Protein AF-A0A5J4P8Y3-F1 (afdb_monomer_lite)

InterPro domains:
  IPR015590 Aldehyde dehydrogenase domain [PF00171] (2-51)
  IPR016161 Aldehyde/histidinol dehydrogenase [SSF53720] (3-51)
  IPR016162 Aldehyde dehydrogenase, N-terminal [G3DSA:3.40.605.10] (21-51)
  IPR016163 Aldehyde dehydrogenase, C-terminal [G3DSA:3.40.309.10] (3-20)
  IPR050485 Proline metabolism enzyme [PTHR42862] (1-54)

Secondary structure (DSSP, 8-state):
-TTT---SS--SSS-S--PPTTTS-B--SGGG--TT-PPBTSTTGGGGGS-----PPPPPSS----TTTTT--SHHHHHHHHHHHHHHHHHIIIIITS-EESS-BTTB--EE-----SEEEEEPPTTS-HHHHHHHHHHHHTS-SEEEEEE-TT-TTHHHHHHHHHTSTTEEEEE--HHHHHT-

Foldseek 3Di:
DVVVDQWQWDDDPDDPDDDDQQLTQDFTDDPRDDPPGGGHSHPCPCVVVDDDDDDDQDDDPDQDDFPPCVVDDDPSLNSVRRSLRVVLVCCCVVAAVDWDQRPPDPVDRRIDYHDEDQADEAEDELPDDPSVLLSVLSSCLSHLHQYEYEYAPPRPCVVVSCVSNVVGPRYDYDHDDPVRVVVD

Radius of gyration: 19.4 Å; chains: 1; bounding box: 50×30×54 Å

Structure (mmCIF, N/CA/C/O backbone):
data_AF-A0A5J4P8Y3-F1
#
_entry.id   AF-A0A5J4P8Y3-F1
#
loop_
_atom_site.group_PDB
_atom_site.id
_atom_site.type_symbol
_atom_site.label_atom_id
_atom_site.label_alt_id
_atom_site.label_comp_id
_atom_site.label_asym_id
_atom_site.label_entity_id
_atom_site.label_seq_id
_atom_site.pdbx_PDB_ins_code
_atom_site.Cartn_x
_atom_site.Cartn_y
_atom_site.Cartn_z
_atom_site.occupancy
_atom_site.B_iso_or_equiv
_atom_site.auth_seq_id
_atom_site.auth_comp_id
_atom_site.auth_asym_id
_atom_site.auth_atom_id
_atom_site.pdbx_PDB_model_num
ATOM 1 N N . TRP A 1 1 ? 6.300 10.974 -20.773 1.00 92.81 1 TRP A N 1
ATOM 2 C CA . TRP A 1 1 ? 6.090 9.588 -21.252 1.00 92.81 1 TRP A CA 1
ATOM 3 C C . TRP A 1 1 ? 6.020 8.615 -20.083 1.00 92.81 1 TRP A C 1
ATOM 5 O O . TRP A 1 1 ? 4.947 8.078 -19.848 1.00 92.81 1 TRP A O 1
ATOM 15 N N . LYS A 1 2 ? 7.102 8.469 -19.303 1.00 93.50 2 LYS A N 1
ATOM 16 C CA . LYS A 1 2 ? 7.208 7.542 -18.161 1.00 93.50 2 LYS A CA 1
ATOM 17 C C . LYS A 1 2 ? 6.034 7.615 -17.167 1.00 93.50 2 LYS A C 1
ATOM 19 O O . LYS A 1 2 ? 5.561 6.579 -16.724 1.00 93.50 2 LYS A O 1
ATOM 24 N N . ASP A 1 3 ? 5.514 8.809 -16.878 1.00 92.31 3 ASP A N 1
ATOM 25 C CA . ASP A 1 3 ? 4.424 9.003 -15.895 1.00 92.31 3 ASP A CA 1
ATOM 26 C C . ASP A 1 3 ? 3.011 8.771 -16.444 1.00 92.31 3 ASP A C 1
ATOM 28 O O . ASP A 1 3 ? 2.042 8.827 -15.699 1.00 92.31 3 ASP A O 1
ATOM 32 N N . ARG A 1 4 ? 2.878 8.514 -17.749 1.00 93.25 4 ARG A N 1
ATOM 33 C CA . ARG A 1 4 ? 1.592 8.192 -18.389 1.00 93.25 4 ARG A CA 1
ATOM 34 C C . ARG A 1 4 ? 1.486 6.722 -18.794 1.00 93.25 4 ARG A C 1
ATOM 36 O O . ARG A 1 4 ? 0.408 6.273 -19.161 1.00 93.25 4 ARG A O 1
ATOM 43 N N . MET A 1 5 ? 2.601 5.992 -18.781 1.00 94.25 5 MET A N 1
ATOM 44 C CA . MET A 1 5 ? 2.648 4.602 -19.222 1.00 94.25 5 MET A CA 1
ATOM 45 C C . MET A 1 5 ? 2.277 3.653 -18.088 1.00 94.25 5 MET A C 1
ATOM 47 O O . MET A 1 5 ? 2.867 3.688 -17.012 1.00 94.25 5 MET A O 1
ATOM 51 N N . GLU A 1 6 ? 1.348 2.746 -18.372 1.00 93.94 6 GLU A N 1
ATOM 52 C CA . GLU A 1 6 ? 0.935 1.683 -17.458 1.00 93.94 6 GLU A CA 1
ATOM 53 C C . GLU A 1 6 ? 1.610 0.365 -17.861 1.00 93.94 6 GLU A C 1
ATOM 55 O O . GLU A 1 6 ? 0.992 -0.504 -18.480 1.00 93.94 6 GLU A O 1
ATOM 60 N N . ALA A 1 7 ? 2.895 0.227 -17.528 1.00 95.75 7 ALA A N 1
ATOM 61 C CA . ALA A 1 7 ? 3.648 -1.013 -17.694 1.00 95.75 7 ALA A CA 1
ATOM 62 C C . ALA A 1 7 ? 4.645 -1.212 -16.548 1.00 95.75 7 ALA A C 1
ATOM 64 O O . ALA A 1 7 ? 5.133 -0.251 -15.957 1.00 95.75 7 ALA A O 1
ATOM 65 N N . GLY A 1 8 ? 4.948 -2.472 -16.232 1.00 96.00 8 GLY A N 1
ATOM 66 C CA . GLY A 1 8 ? 5.866 -2.794 -15.141 1.00 96.00 8 GLY A CA 1
ATOM 67 C C . GLY A 1 8 ? 7.336 -2.539 -15.484 1.00 96.00 8 GLY A C 1
ATOM 68 O O . GLY A 1 8 ? 8.115 -2.191 -14.602 1.00 96.00 8 GLY A O 1
ATOM 69 N N . ASN A 1 9 ? 7.732 -2.676 -16.750 1.00 97.62 9 ASN A N 1
ATOM 70 C CA . ASN A 1 9 ? 9.089 -2.396 -17.218 1.00 97.62 9 ASN A CA 1
ATOM 71 C C . ASN A 1 9 ? 9.017 -1.413 -18.390 1.00 97.62 9 ASN A C 1
ATOM 73 O O . ASN A 1 9 ? 8.253 -1.618 -19.332 1.00 97.62 9 ASN A O 1
ATOM 77 N N . LEU A 1 10 ? 9.800 -0.338 -18.309 1.00 97.44 10 LEU A N 1
ATOM 78 C CA . LEU A 1 10 ? 9.856 0.728 -19.302 1.00 97.44 10 LEU A CA 1
ATOM 79 C C . LEU A 1 10 ? 11.285 0.836 -19.827 1.00 97.44 10 LEU A C 1
ATOM 81 O O . LEU A 1 10 ? 12.230 0.864 -19.044 1.00 97.44 10 LEU A O 1
ATOM 85 N N . TYR A 1 11 ? 11.425 0.914 -21.146 1.00 97.38 11 TYR A N 1
ATOM 86 C CA . TYR A 1 11 ? 12.709 1.005 -21.832 1.00 97.38 11 TYR A CA 1
ATOM 87 C C . TYR A 1 11 ? 12.660 2.178 -22.808 1.00 97.38 11 TYR A C 1
ATOM 89 O O . TYR A 1 11 ? 11.667 2.349 -23.516 1.00 97.38 11 TYR A O 1
ATOM 97 N N . LEU A 1 12 ? 13.720 2.982 -22.840 1.00 96.75 12 LEU A N 1
ATOM 98 C CA . LEU A 1 12 ? 13.848 4.128 -23.736 1.00 96.75 12 LEU A CA 1
ATOM 99 C C . LEU A 1 12 ? 15.117 3.962 -24.573 1.00 96.75 12 LEU A C 1
ATOM 101 O O . LEU A 1 12 ? 16.179 3.706 -24.016 1.00 96.75 12 LEU A O 1
ATOM 105 N N . ASN A 1 13 ? 15.002 4.108 -25.896 1.00 96.81 13 ASN A N 1
ATOM 106 C CA . ASN A 1 13 ? 16.116 4.020 -26.853 1.00 96.81 13 ASN A CA 1
ATOM 107 C C . ASN A 1 13 ? 16.922 2.705 -26.795 1.00 96.81 13 ASN A C 1
ATOM 109 O O . ASN A 1 13 ? 18.110 2.684 -27.106 1.00 96.81 13 ASN A O 1
ATOM 113 N N . ARG A 1 14 ? 16.275 1.596 -26.417 1.00 96.75 14 ARG A N 1
ATOM 114 C CA . ARG A 1 14 ? 16.848 0.242 -26.421 1.00 96.75 14 ARG A CA 1
ATOM 115 C C . ARG A 1 14 ? 15.766 -0.823 -26.619 1.00 96.75 14 ARG A C 1
ATOM 117 O O . ARG A 1 14 ? 14.576 -0.514 -26.573 1.00 96.75 14 ARG A O 1
ATOM 124 N N . SER A 1 15 ? 16.174 -2.077 -26.817 1.00 97.44 15 SER A N 1
ATOM 125 C CA . SER A 1 15 ? 15.252 -3.219 -26.856 1.00 97.44 15 SER A CA 1
ATOM 126 C C . SER A 1 15 ? 14.544 -3.426 -25.511 1.00 97.44 15 SER A C 1
ATOM 128 O O . SER A 1 15 ? 15.075 -3.081 -24.451 1.00 97.44 15 SER A O 1
ATOM 130 N N . ILE A 1 16 ? 13.342 -4.011 -25.566 1.00 97.69 16 ILE A N 1
ATOM 131 C CA . ILE A 1 16 ? 12.467 -4.232 -24.398 1.00 97.69 16 ILE A CA 1
ATOM 132 C C . ILE A 1 16 ? 12.638 -5.615 -23.748 1.00 97.69 16 ILE A C 1
ATOM 134 O O . ILE A 1 16 ? 11.913 -5.967 -22.820 1.00 97.69 16 ILE A O 1
ATOM 138 N N . THR A 1 17 ? 13.562 -6.424 -24.264 1.00 97.44 17 THR A N 1
ATOM 139 C CA . THR A 1 17 ? 13.844 -7.794 -23.818 1.00 97.44 17 THR A CA 1
ATOM 140 C C . THR A 1 17 ? 15.213 -7.872 -23.144 1.00 97.44 17 THR A C 1
ATOM 142 O O . THR A 1 17 ? 16.013 -6.939 -23.221 1.00 97.44 17 THR A O 1
ATOM 145 N N . GLY A 1 18 ? 15.510 -9.005 -22.500 1.00 96.75 18 GLY A N 1
ATOM 146 C CA . GLY A 1 18 ? 16.800 -9.209 -21.834 1.00 96.75 18 GLY A CA 1
ATOM 147 C C . GLY A 1 18 ? 16.928 -8.397 -20.547 1.00 96.75 18 GLY A C 1
ATOM 148 O O . GLY A 1 18 ? 17.945 -7.744 -20.325 1.00 96.75 18 GLY A O 1
ATOM 149 N N . ALA A 1 19 ? 15.880 -8.408 -19.717 1.00 97.12 19 ALA A N 1
ATOM 150 C CA . ALA A 1 19 ? 15.945 -7.843 -18.377 1.00 97.12 19 ALA A CA 1
ATOM 151 C C . ALA A 1 19 ? 17.015 -8.575 -17.553 1.00 97.12 19 ALA A C 1
ATOM 153 O O . ALA A 1 19 ? 17.022 -9.802 -17.468 1.00 97.12 19 ALA A O 1
ATOM 154 N N . ILE A 1 20 ? 17.921 -7.810 -16.954 1.00 96.94 20 ILE A N 1
ATOM 155 C CA . ILE A 1 20 ? 19.011 -8.311 -16.123 1.00 96.94 20 ILE A CA 1
ATOM 156 C C . ILE A 1 20 ? 18.591 -8.163 -14.661 1.00 96.94 20 ILE A C 1
ATOM 158 O O . ILE A 1 20 ? 18.122 -7.099 -14.247 1.00 96.94 20 ILE A O 1
ATOM 162 N N . VAL A 1 21 ? 18.787 -9.225 -13.873 1.00 96.69 21 VAL A N 1
ATOM 163 C CA . VAL A 1 21 ? 18.512 -9.246 -12.426 1.00 96.69 21 VAL A CA 1
ATOM 164 C C . VAL A 1 21 ? 19.138 -8.025 -11.750 1.00 96.69 21 VAL A C 1
ATOM 166 O O . VAL A 1 21 ? 20.255 -7.629 -12.088 1.00 96.69 21 VAL A O 1
ATOM 169 N N . ARG A 1 22 ? 18.407 -7.414 -10.808 1.00 93.88 22 ARG A N 1
ATOM 170 C CA . ARG A 1 22 ? 18.742 -6.164 -10.108 1.00 93.88 22 ARG A CA 1
ATOM 171 C C . ARG A 1 22 ? 18.818 -4.909 -10.985 1.00 93.88 22 ARG A C 1
ATOM 173 O O . ARG A 1 22 ? 18.465 -3.853 -10.484 1.00 93.88 22 ARG A O 1
ATOM 180 N N . ARG A 1 23 ? 19.199 -4.980 -12.265 1.00 95.38 23 ARG A N 1
ATOM 181 C CA . ARG A 1 23 ? 19.177 -3.803 -13.156 1.00 95.38 23 ARG A CA 1
ATOM 182 C C . ARG A 1 23 ? 17.762 -3.425 -13.552 1.00 95.38 23 ARG A C 1
ATOM 184 O O . ARG A 1 23 ? 17.349 -2.291 -13.352 1.00 95.38 23 ARG A O 1
ATOM 191 N N . GLN A 1 24 ? 16.999 -4.392 -14.053 1.00 97.25 24 GLN A N 1
ATOM 192 C CA . GLN A 1 24 ? 15.601 -4.196 -14.422 1.00 97.25 24 GLN A CA 1
ATOM 193 C C . GLN A 1 24 ? 14.733 -5.269 -13.757 1.00 97.25 24 GLN A C 1
ATOM 195 O O . GLN A 1 24 ? 14.316 -6.207 -14.440 1.00 97.25 24 GLN A O 1
ATOM 200 N N . PRO A 1 25 ? 14.443 -5.160 -12.442 1.00 97.25 25 PRO A N 1
ATOM 201 C CA . PRO A 1 25 ? 13.511 -6.062 -11.772 1.00 97.25 25 PRO A CA 1
ATOM 202 C C . PRO A 1 25 ? 12.242 -6.271 -12.604 1.00 97.25 25 PRO A C 1
ATOM 204 O O . PRO A 1 25 ? 11.587 -5.313 -13.042 1.00 97.25 25 PRO A O 1
ATOM 207 N N . PHE A 1 26 ? 11.924 -7.530 -12.884 1.00 97.44 26 PHE A N 1
ATOM 208 C CA . PHE A 1 26 ? 10.989 -7.881 -13.944 1.00 97.44 26 PHE A CA 1
ATOM 209 C C . PHE A 1 26 ? 9.643 -8.323 -13.379 1.00 97.44 26 PHE A C 1
ATOM 211 O O . PHE A 1 26 ? 9.565 -9.073 -12.409 1.00 97.44 26 PHE A O 1
ATOM 218 N N . GLY A 1 27 ? 8.574 -7.815 -13.979 1.00 96.19 27 GLY A N 1
ATOM 219 C CA . GLY A 1 27 ? 7.202 -8.088 -13.563 1.00 96.19 27 GLY A CA 1
ATOM 220 C C . GLY A 1 27 ? 6.263 -7.041 -14.139 1.00 96.19 27 GLY A C 1
ATOM 221 O O . GLY A 1 27 ? 6.631 -5.866 -14.208 1.00 96.19 27 GLY A O 1
ATOM 222 N N . GLY A 1 28 ? 5.091 -7.477 -14.596 1.00 94.75 28 GLY A N 1
ATOM 223 C CA . GLY A 1 28 ? 4.093 -6.626 -15.239 1.00 94.75 28 GLY A CA 1
ATOM 224 C C . GLY A 1 28 ? 3.091 -6.007 -14.264 1.00 94.75 28 GLY A C 1
ATOM 225 O O . GLY A 1 28 ? 3.249 -6.057 -13.052 1.00 94.75 28 GLY A O 1
ATOM 226 N N . MET A 1 29 ? 2.034 -5.428 -14.824 1.00 93.50 29 MET A N 1
ATOM 227 C CA . MET A 1 29 ? 0.851 -4.962 -14.097 1.00 93.50 29 MET A CA 1
ATOM 228 C C . MET A 1 29 ? -0.409 -5.401 -14.855 1.00 93.50 29 MET A C 1
ATOM 230 O O . MET A 1 29 ? -0.310 -5.873 -15.992 1.00 93.50 29 MET A O 1
ATOM 234 N N . LYS A 1 30 ? -1.596 -5.230 -14.259 1.00 92.75 30 LYS A N 1
ATOM 235 C CA . LYS A 1 30 ? -2.875 -5.707 -14.823 1.00 92.75 30 LYS A CA 1
ATOM 236 C C . LYS A 1 30 ? -2.817 -7.222 -15.080 1.00 92.75 30 LYS A C 1
ATOM 238 O O . LYS A 1 30 ? -2.312 -7.961 -14.250 1.00 92.75 30 LYS A O 1
ATOM 243 N N . ARG A 1 31 ? -3.273 -7.686 -16.250 1.00 93.31 31 ARG A N 1
ATOM 244 C CA . ARG A 1 31 ? -3.303 -9.108 -16.640 1.00 93.31 31 ARG A CA 1
ATOM 245 C C . ARG A 1 31 ? -1.921 -9.762 -16.761 1.00 93.31 31 ARG A C 1
ATOM 247 O O . ARG A 1 31 ? -1.848 -10.975 -16.889 1.00 93.31 31 ARG A O 1
ATOM 254 N N . SER A 1 32 ? -0.840 -8.981 -16.753 1.00 93.00 32 SER A N 1
ATOM 255 C CA . SER A 1 32 ? 0.535 -9.493 -16.814 1.00 93.00 32 SER A CA 1
ATOM 256 C C . SER A 1 32 ? 1.110 -9.864 -15.443 1.00 93.00 32 SER A C 1
ATOM 258 O O . SER A 1 32 ? 2.286 -10.212 -15.360 1.00 93.00 32 SER A O 1
ATOM 260 N N . ALA A 1 33 ? 0.323 -9.750 -14.374 1.00 90.38 33 ALA A N 1
ATOM 261 C CA . ALA A 1 33 ? 0.700 -10.161 -13.032 1.00 90.38 33 ALA A CA 1
ATOM 262 C C . ALA A 1 33 ? -0.508 -10.772 -12.310 1.00 90.38 33 ALA A C 1
ATOM 264 O O . ALA A 1 33 ? -1.652 -10.397 -12.559 1.00 90.38 33 ALA A O 1
ATOM 265 N N . PHE A 1 34 ? -0.232 -11.701 -11.401 1.00 87.69 34 PHE A N 1
ATOM 266 C CA . PHE A 1 34 ? -1.197 -12.246 -10.453 1.00 87.69 34 PHE A CA 1
ATOM 267 C C . PHE A 1 34 ? -0.628 -12.090 -9.037 1.00 87.69 34 PHE A C 1
ATOM 269 O O . PHE A 1 34 ? 0.584 -12.215 -8.846 1.00 87.69 34 PHE A O 1
ATOM 276 N N . GLY A 1 35 ? -1.483 -11.784 -8.060 1.00 87.31 35 GLY A N 1
ATOM 277 C CA . GLY A 1 35 ? -1.068 -11.476 -6.688 1.00 87.31 35 GLY A CA 1
ATOM 278 C C . GLY A 1 35 ? -0.462 -10.075 -6.528 1.00 87.31 35 GLY A C 1
ATOM 279 O O . GLY A 1 35 ? -0.774 -9.159 -7.287 1.00 87.31 35 GLY A O 1
ATOM 280 N N . ALA A 1 36 ? 0.423 -9.909 -5.539 1.00 85.44 36 ALA A N 1
ATOM 281 C CA . ALA A 1 36 ? 0.975 -8.611 -5.127 1.00 85.44 36 ALA A CA 1
ATOM 282 C C . ALA A 1 36 ? 1.893 -7.926 -6.165 1.00 85.44 36 ALA A C 1
ATOM 284 O O . ALA A 1 36 ? 2.295 -6.781 -5.973 1.00 85.44 36 ALA A O 1
ATOM 285 N N . GLY A 1 37 ? 2.256 -8.609 -7.258 1.00 90.19 37 GLY A N 1
ATOM 286 C CA . GLY A 1 37 ? 3.042 -8.014 -8.346 1.00 90.19 37 GLY A CA 1
ATOM 287 C C . GLY A 1 37 ? 4.481 -7.636 -7.967 1.00 90.19 37 GLY A C 1
ATOM 288 O O . GLY A 1 37 ? 5.082 -6.780 -8.618 1.00 90.19 37 GLY A O 1
ATOM 289 N N . ILE A 1 38 ? 5.046 -8.259 -6.926 1.00 94.75 38 ILE A N 1
ATOM 290 C CA . ILE A 1 38 ? 6.428 -8.019 -6.496 1.00 94.75 38 ILE A CA 1
ATOM 291 C C . ILE A 1 38 ? 7.388 -8.540 -7.575 1.00 94.75 38 ILE A C 1
ATOM 293 O O . ILE A 1 38 ? 7.309 -9.687 -8.012 1.00 94.75 38 ILE A O 1
ATOM 297 N N . LYS A 1 39 ? 8.296 -7.674 -8.033 1.00 96.94 39 LYS A N 1
ATOM 298 C CA . LYS A 1 39 ? 9.157 -7.930 -9.196 1.00 96.94 39 LYS A CA 1
ATOM 299 C C . LYS A 1 39 ? 10.262 -8.938 -8.898 1.00 96.94 39 LYS A C 1
ATOM 301 O O . LYS A 1 39 ? 11.080 -8.709 -8.007 1.00 96.94 39 LYS A O 1
ATOM 306 N N . ALA A 1 40 ? 10.353 -9.982 -9.719 1.00 97.00 40 ALA A N 1
ATOM 307 C CA . ALA A 1 40 ? 11.452 -10.937 -9.681 1.00 97.00 40 ALA A CA 1
ATOM 308 C C . ALA A 1 40 ? 12.792 -10.242 -9.964 1.00 97.00 40 ALA A C 1
ATOM 310 O O . ALA A 1 40 ? 12.892 -9.345 -10.808 1.00 97.00 40 ALA A O 1
ATOM 311 N N . GLY A 1 41 ? 13.830 -10.638 -9.224 1.00 95.94 41 GLY A N 1
ATOM 312 C CA . GLY A 1 41 ? 15.146 -9.998 -9.284 1.00 95.94 41 GLY A CA 1
ATOM 313 C C . GLY A 1 41 ? 15.189 -8.574 -8.714 1.00 95.94 41 GLY A C 1
ATOM 314 O O . GLY A 1 41 ? 16.180 -7.879 -8.933 1.00 95.94 41 GLY A O 1
ATOM 315 N N . GLY A 1 42 ? 14.127 -8.131 -8.029 1.00 94.88 42 GLY A N 1
ATOM 316 C CA . GLY A 1 42 ? 14.066 -6.879 -7.276 1.00 94.88 42 GLY A CA 1
ATOM 317 C C . GLY A 1 42 ? 14.324 -7.063 -5.778 1.00 94.88 42 GLY A C 1
ATOM 318 O O . GLY A 1 42 ? 14.371 -8.196 -5.297 1.00 94.88 42 GLY A O 1
ATOM 319 N N . PRO A 1 43 ? 14.454 -5.953 -5.030 1.00 93.94 43 PRO A N 1
ATOM 320 C CA . PRO A 1 43 ? 14.832 -5.982 -3.615 1.00 93.94 43 PRO A CA 1
ATOM 321 C C . PRO A 1 43 ? 13.818 -6.714 -2.725 1.00 93.94 43 PRO A C 1
ATOM 323 O O . PRO A 1 43 ? 14.207 -7.330 -1.741 1.00 93.94 43 PRO A O 1
ATOM 326 N N . ASN A 1 44 ? 12.536 -6.709 -3.101 1.00 95.44 44 ASN A N 1
ATOM 327 C CA . ASN A 1 44 ? 11.466 -7.243 -2.255 1.00 95.44 44 ASN A CA 1
ATOM 328 C C . ASN A 1 44 ? 11.059 -8.675 -2.622 1.00 95.44 44 ASN A C 1
ATOM 330 O O . ASN A 1 44 ? 10.218 -9.245 -1.951 1.00 95.44 44 ASN A O 1
ATOM 334 N N . TYR A 1 45 ? 11.598 -9.292 -3.680 1.00 96.25 45 TYR A N 1
ATOM 335 C CA . TYR A 1 45 ? 11.031 -10.559 -4.174 1.00 96.25 45 TYR A CA 1
ATOM 336 C C . TYR A 1 45 ? 11.117 -11.710 -3.169 1.00 96.25 45 TYR A C 1
ATOM 338 O O . TYR A 1 45 ? 10.232 -12.556 -3.106 1.00 96.25 45 TYR A O 1
ATOM 346 N N . VAL A 1 46 ? 12.176 -11.728 -2.359 1.00 96.00 46 VAL A N 1
ATOM 347 C CA . VAL A 1 46 ? 12.358 -12.750 -1.322 1.00 96.00 46 VAL A CA 1
ATOM 348 C C . VAL A 1 46 ? 11.323 -12.602 -0.200 1.00 96.00 46 VAL A C 1
ATOM 350 O O . VAL A 1 46 ? 10.985 -13.597 0.435 1.00 96.00 46 VAL A O 1
ATOM 353 N N . SER A 1 47 ? 10.744 -11.407 -0.007 1.00 94.81 47 SER A N 1
ATOM 354 C CA . SER A 1 47 ? 9.709 -11.179 1.009 1.00 94.81 47 SER A CA 1
ATOM 355 C C . SER A 1 47 ? 8.437 -11.994 0.757 1.00 94.81 47 SER A C 1
ATOM 357 O O . SER A 1 47 ? 7.645 -12.170 1.670 1.00 94.81 47 SER A O 1
ATOM 359 N N . CYS A 1 48 ? 8.237 -12.503 -0.462 1.00 93.94 48 CYS A N 1
ATOM 360 C CA . CYS A 1 48 ? 7.125 -13.389 -0.805 1.00 93.94 48 CYS A CA 1
ATOM 361 C C . CYS A 1 48 ? 7.228 -14.783 -0.165 1.00 93.94 48 CYS A C 1
ATOM 363 O O . CYS A 1 48 ? 6.257 -15.532 -0.210 1.00 93.94 48 CYS A O 1
ATOM 365 N N . PHE A 1 49 ? 8.399 -15.162 0.354 1.00 95.44 49 PHE A N 1
ATOM 366 C CA . PHE A 1 49 ? 8.696 -16.521 0.824 1.00 95.44 49 PHE A CA 1
ATOM 367 C C . PHE A 1 49 ? 9.053 -16.574 2.311 1.00 95.44 49 PHE A C 1
ATOM 369 O O . PHE A 1 49 ? 9.633 -17.556 2.771 1.00 95.44 49 PHE A O 1
ATOM 376 N N . VAL A 1 50 ? 8.753 -15.508 3.051 1.00 95.25 50 VAL A N 1
ATOM 377 C CA . VAL A 1 50 ? 9.007 -15.414 4.489 1.00 95.25 50 VAL A CA 1
ATOM 378 C C . VAL A 1 50 ? 7.799 -14.812 5.188 1.00 95.25 50 VAL A C 1
ATOM 380 O O . VAL A 1 50 ? 7.054 -14.025 4.604 1.00 95.25 50 VAL A O 1
ATOM 383 N N . GLU A 1 51 ? 7.638 -15.162 6.457 1.00 94.25 51 GLU A N 1
ATOM 384 C CA . GLU A 1 51 ? 6.667 -14.533 7.341 1.00 94.25 51 GLU A CA 1
ATOM 385 C C . GLU A 1 51 ? 7.348 -13.428 8.146 1.00 94.25 51 GLU A C 1
ATOM 387 O O . GLU A 1 51 ? 8.461 -13.596 8.655 1.00 94.25 51 GLU A O 1
ATOM 392 N N . PHE A 1 52 ? 6.672 -12.288 8.260 1.00 92.31 52 PHE A N 1
ATOM 393 C CA . PHE A 1 52 ? 7.127 -11.178 9.084 1.00 92.31 52 PHE A CA 1
ATOM 394 C C . PHE A 1 52 ? 6.405 -11.234 10.419 1.00 92.31 52 PHE A C 1
ATOM 396 O O . PHE A 1 52 ? 5.183 -11.147 10.473 1.00 92.31 52 PHE A O 1
ATOM 403 N N . ASN A 1 53 ? 7.182 -11.346 11.490 1.00 91.19 53 ASN A N 1
ATOM 404 C CA . ASN A 1 53 ? 6.684 -11.193 12.846 1.00 91.19 53 ASN A CA 1
ATOM 405 C C . ASN A 1 53 ? 7.123 -9.831 13.368 1.00 91.19 53 ASN A C 1
ATOM 407 O O . ASN A 1 53 ? 8.281 -9.437 13.198 1.00 91.19 53 ASN A O 1
ATOM 411 N N . GLU A 1 54 ? 6.207 -9.113 14.006 1.00 89.38 54 GLU A N 1
ATOM 412 C CA . GLU A 1 54 ? 6.577 -7.902 14.723 1.00 89.38 54 GLU A CA 1
ATOM 413 C C . GLU A 1 54 ? 7.443 -8.267 15.932 1.00 89.38 54 GLU A C 1
ATOM 415 O O . GLU A 1 54 ? 7.052 -9.063 16.785 1.00 89.38 54 GLU A O 1
ATOM 420 N N . GLY A 1 55 ? 8.652 -7.705 15.977 1.00 86.94 55 GLY A N 1
ATOM 421 C CA . GLY A 1 55 ? 9.546 -7.833 17.124 1.00 86.94 55 GLY A CA 1
ATOM 422 C C . GLY A 1 55 ? 9.178 -6.876 18.259 1.00 86.94 55 GLY A C 1
ATOM 423 O O . GLY A 1 55 ? 8.183 -6.151 18.205 1.00 86.94 55 GLY A O 1
ATOM 424 N N . GLU A 1 56 ? 10.024 -6.829 19.289 1.00 86.19 56 GLU A N 1
ATOM 425 C CA . GLU A 1 56 ? 9.862 -5.858 20.373 1.00 86.19 56 GLU A CA 1
ATOM 426 C C . GLU A 1 56 ? 9.869 -4.423 19.837 1.00 86.19 56 GLU A C 1
ATOM 428 O O . GLU A 1 56 ? 10.757 -4.024 19.081 1.00 86.19 56 GLU A O 1
ATOM 433 N N . THR A 1 57 ? 8.881 -3.629 20.255 1.00 85.69 57 THR A N 1
ATOM 434 C CA . THR A 1 57 ? 8.798 -2.219 19.873 1.00 85.69 57 THR A CA 1
ATOM 435 C C . THR A 1 57 ? 9.866 -1.413 20.618 1.00 85.69 57 THR A C 1
ATOM 437 O O . THR A 1 57 ? 9.813 -1.328 21.850 1.00 85.69 57 THR A O 1
ATOM 440 N N . PRO A 1 58 ? 10.817 -0.773 19.915 1.00 83.56 58 PRO A N 1
ATOM 441 C CA . PRO A 1 58 ? 11.828 0.049 20.562 1.00 83.56 58 PRO A CA 1
ATOM 442 C C . PRO A 1 58 ? 11.196 1.217 21.322 1.00 83.56 58 PRO A C 1
ATOM 444 O O . PRO A 1 58 ? 10.331 1.923 20.799 1.00 83.56 58 PRO A O 1
ATOM 447 N N . LYS A 1 59 ? 11.675 1.476 22.543 1.00 75.00 59 LYS A N 1
ATOM 448 C CA . LYS A 1 59 ? 11.315 2.699 23.268 1.00 75.00 59 LYS A CA 1
ATOM 449 C C . LYS A 1 59 ? 11.942 3.901 22.572 1.00 75.00 59 LYS A C 1
ATOM 451 O O . LYS A 1 59 ? 13.162 3.999 22.457 1.00 75.00 59 LYS A O 1
ATOM 456 N N . LEU A 1 60 ? 11.098 4.824 22.135 1.00 77.25 60 LEU A N 1
ATOM 457 C CA . LEU A 1 60 ? 11.527 6.064 21.506 1.00 77.25 60 LEU A CA 1
ATOM 458 C C . LEU A 1 60 ? 11.844 7.115 22.573 1.00 77.25 60 LEU A C 1
ATOM 460 O O . LEU A 1 60 ? 11.073 7.310 23.510 1.00 77.25 60 LEU A O 1
ATOM 464 N N . SER A 1 61 ? 12.973 7.808 22.421 1.00 69.81 61 SER A N 1
ATOM 465 C CA . SER A 1 61 ? 13.397 8.885 23.326 1.00 69.81 61 SER A CA 1
ATOM 466 C C . SER A 1 61 ? 12.647 10.199 23.090 1.00 69.81 61 SER A C 1
ATOM 468 O O . SER A 1 61 ? 12.480 10.979 24.023 1.00 69.81 61 SER A O 1
ATOM 470 N N . ASN A 1 62 ? 12.158 10.427 21.865 1.00 73.44 62 ASN A N 1
ATOM 471 C CA . ASN A 1 62 ? 11.443 11.640 21.473 1.00 73.44 62 ASN A CA 1
ATOM 472 C C . ASN A 1 62 ? 10.001 11.321 21.062 1.00 73.44 62 ASN A C 1
ATOM 474 O O . ASN A 1 62 ? 9.754 10.509 20.165 1.00 73.44 62 ASN A O 1
ATOM 478 N N . VAL A 1 63 ? 9.043 12.006 21.692 1.00 66.75 63 VAL A N 1
ATOM 479 C CA . VAL A 1 63 ? 7.618 11.891 21.366 1.00 66.75 63 VAL A CA 1
ATOM 480 C C . VAL A 1 63 ? 7.276 12.848 20.228 1.00 66.75 63 VAL A C 1
ATOM 482 O O . VAL A 1 63 ? 7.005 14.024 20.457 1.00 66.75 63 VAL A O 1
ATOM 485 N N . THR A 1 64 ? 7.280 12.356 18.989 1.00 71.44 64 THR A N 1
ATOM 486 C CA . THR A 1 64 ? 6.622 13.061 17.879 1.00 71.44 64 THR A CA 1
ATOM 487 C C . THR A 1 64 ? 5.107 12.910 17.979 1.00 71.44 64 THR A C 1
ATOM 489 O O . THR A 1 64 ? 4.603 11.921 18.512 1.00 71.44 64 THR A O 1
ATOM 492 N N . ALA A 1 65 ? 4.367 13.897 17.470 1.00 84.00 65 ALA A N 1
ATOM 493 C CA . ALA A 1 65 ? 2.923 13.778 17.328 1.00 84.00 65 ALA A CA 1
ATOM 494 C C . ALA A 1 65 ? 2.585 12.616 16.380 1.00 84.00 65 ALA A C 1
ATOM 496 O O . ALA A 1 65 ? 3.211 12.463 15.332 1.00 84.00 65 ALA A O 1
ATOM 497 N N . TYR A 1 66 ? 1.598 11.808 16.758 1.00 89.19 66 TYR A N 1
ATOM 498 C CA . TYR A 1 66 ? 1.090 10.697 15.959 1.00 89.19 66 TYR A CA 1
ATOM 499 C C . TYR A 1 66 ? -0.445 10.668 16.031 1.00 89.19 66 TYR A C 1
ATOM 501 O O . TYR A 1 66 ? -1.018 11.112 17.036 1.00 89.19 66 TYR A O 1
ATOM 509 N N . PRO A 1 67 ? -1.131 10.200 14.972 1.00 91.62 67 PRO A N 1
ATOM 510 C CA . PRO A 1 67 ? -2.589 10.178 14.937 1.00 91.62 67 PRO A CA 1
ATOM 511 C C . PRO A 1 67 ? -3.162 9.141 15.908 1.00 91.62 67 PRO A C 1
ATOM 513 O O . PRO A 1 67 ? -2.452 8.302 16.447 1.00 91.62 67 PRO A O 1
ATOM 516 N N . PHE A 1 68 ? -4.474 9.201 16.136 1.00 94.75 68 PHE A N 1
ATOM 517 C CA . PHE A 1 68 ? -5.259 8.146 16.800 1.00 94.75 68 PHE A CA 1
ATOM 518 C C . PHE A 1 68 ? -4.944 7.834 18.271 1.00 94.75 68 PHE A C 1
ATOM 520 O O . PHE A 1 68 ? -5.647 7.026 18.876 1.00 94.75 68 PHE A O 1
ATOM 527 N N . LYS A 1 69 ? -3.990 8.532 18.904 1.00 92.50 69 LYS A N 1
ATOM 528 C CA . LYS A 1 69 ? -3.656 8.390 20.337 1.00 92.50 69 LYS A CA 1
ATOM 529 C C . LYS A 1 69 ? -4.880 8.387 21.268 1.00 92.50 69 LYS A C 1
ATOM 531 O O . LYS A 1 69 ? -4.840 7.765 22.327 1.00 92.50 69 LYS A O 1
ATOM 536 N N . LYS A 1 70 ? -5.947 9.106 20.905 1.00 94.25 70 LYS A N 1
ATOM 537 C CA . LYS A 1 70 ? -7.179 9.211 21.702 1.00 94.25 70 LYS A CA 1
ATOM 538 C C . LYS A 1 70 ? -8.042 7.941 21.700 1.00 94.25 70 LYS A C 1
ATOM 540 O O . LYS A 1 70 ? -8.805 7.763 22.639 1.00 94.25 70 LYS A O 1
ATOM 545 N N . TYR A 1 71 ? -7.918 7.080 20.689 1.00 95.19 71 TYR A N 1
ATOM 546 C CA . TYR A 1 71 ? -8.721 5.855 20.562 1.00 95.19 71 TYR A CA 1
ATOM 547 C C . TYR A 1 71 ? -8.086 4.648 21.252 1.00 95.19 71 TYR A C 1
ATOM 549 O O . TYR A 1 71 ? -8.771 3.686 21.578 1.00 95.19 71 TYR A O 1
ATOM 557 N N . ILE A 1 72 ? -6.776 4.698 21.492 1.00 95.31 72 ILE A N 1
ATOM 558 C CA . ILE A 1 72 ? -6.039 3.611 22.127 1.00 95.31 72 ILE A CA 1
ATOM 559 C C . ILE A 1 72 ? -5.924 3.869 23.625 1.00 95.31 72 ILE A C 1
ATOM 561 O O . ILE A 1 72 ? -5.413 4.906 24.046 1.00 95.31 72 ILE A O 1
ATOM 565 N N . THR A 1 73 ? -6.358 2.907 24.436 1.00 93.38 73 THR A N 1
ATOM 566 C CA . THR A 1 73 ? -6.276 2.980 25.902 1.00 93.38 73 THR A CA 1
ATOM 567 C C . THR A 1 73 ? -5.031 2.285 26.447 1.00 93.38 73 THR A C 1
ATOM 569 O O . THR A 1 73 ? -4.364 2.855 27.312 1.00 93.38 73 THR A O 1
ATOM 572 N N . LYS A 1 74 ? -4.688 1.105 25.912 1.00 94.19 74 LYS A N 1
ATOM 573 C CA . LYS A 1 74 ? -3.552 0.276 26.341 1.00 94.19 74 LYS A CA 1
ATOM 574 C C . LYS A 1 74 ? -2.217 0.941 26.011 1.00 94.19 74 LYS A C 1
ATOM 576 O O . LYS A 1 74 ? -1.977 1.332 24.874 1.00 94.19 74 LYS A O 1
ATOM 581 N N . GLU A 1 75 ? -1.323 1.017 26.994 1.00 90.88 75 GLU A N 1
ATOM 582 C CA . GLU A 1 75 ? -0.012 1.656 26.818 1.00 90.88 75 GLU A CA 1
ATOM 583 C C . GLU A 1 75 ? 0.843 0.957 25.753 1.00 90.88 75 GLU A C 1
ATOM 585 O O . GLU A 1 75 ? 1.462 1.620 24.927 1.00 90.88 75 GLU A O 1
ATOM 590 N N . GLN A 1 76 ? 0.814 -0.378 25.711 1.00 91.06 76 GLN A N 1
ATOM 591 C CA . GLN A 1 76 ? 1.538 -1.160 24.706 1.00 91.06 76 GLN A CA 1
ATOM 592 C C . GLN A 1 76 ? 1.139 -0.768 23.275 1.00 91.06 76 GLN A C 1
ATOM 594 O O . GLN A 1 76 ? 2.006 -0.508 22.443 1.00 91.06 76 GLN A O 1
ATOM 599 N N . ASP A 1 77 ? -0.161 -0.635 23.013 1.00 93.62 77 ASP A N 1
ATOM 600 C CA . ASP A 1 77 ? -0.685 -0.239 21.704 1.00 93.62 77 ASP A CA 1
ATOM 601 C C . ASP A 1 77 ? -0.356 1.228 21.383 1.00 93.62 77 ASP A C 1
ATOM 603 O O . ASP A 1 77 ? -0.094 1.567 20.230 1.00 93.62 77 ASP A O 1
ATOM 607 N N . ARG A 1 78 ? -0.310 2.118 22.390 1.00 91.50 78 ARG A N 1
ATOM 608 C CA . ARG A 1 78 ? 0.122 3.516 22.195 1.00 91.50 78 ARG A CA 1
ATOM 609 C C . ARG A 1 78 ? 1.582 3.584 21.756 1.00 91.50 78 ARG A C 1
ATOM 611 O O . ARG A 1 78 ? 1.896 4.325 20.827 1.00 91.50 78 ARG A O 1
ATOM 618 N N . VAL A 1 79 ? 2.458 2.818 22.410 1.00 91.19 79 VAL A N 1
ATOM 619 C CA . VAL A 1 79 ? 3.889 2.739 22.073 1.00 91.19 79 VAL A CA 1
ATOM 620 C C . VAL A 1 79 ? 4.077 2.140 20.679 1.00 91.19 79 VAL A C 1
ATOM 622 O O . VAL A 1 79 ? 4.832 2.689 19.876 1.00 91.19 79 VAL A O 1
ATOM 625 N N . ARG A 1 80 ? 3.339 1.072 20.358 1.00 92.62 80 ARG A N 1
ATOM 626 C CA . ARG A 1 80 ? 3.344 0.438 19.034 1.00 92.62 80 ARG A CA 1
ATOM 627 C C . ARG A 1 80 ? 2.913 1.408 17.934 1.00 92.62 80 ARG A C 1
ATOM 629 O O . ARG A 1 80 ? 3.641 1.590 16.961 1.00 92.62 80 ARG A O 1
ATOM 636 N N . LEU A 1 81 ? 1.790 2.102 18.121 1.00 93.12 81 LEU A N 1
ATOM 637 C CA . LEU A 1 81 ? 1.276 3.103 17.186 1.00 93.12 81 LEU A CA 1
ATOM 638 C C . LEU A 1 81 ? 2.241 4.280 16.998 1.00 93.12 81 LEU A C 1
ATOM 640 O O . LEU A 1 81 ? 2.466 4.733 15.877 1.00 93.12 81 LEU A O 1
ATOM 644 N N . GLN A 1 82 ? 2.846 4.757 18.084 1.00 92.12 82 GLN A N 1
ATOM 645 C CA . GLN A 1 82 ? 3.849 5.814 18.035 1.00 92.12 82 GLN A CA 1
ATOM 646 C C . GLN A 1 82 ? 5.086 5.393 17.232 1.00 92.12 82 GLN A C 1
ATOM 648 O O . GLN A 1 82 ? 5.569 6.157 16.392 1.00 92.12 82 GLN A O 1
ATOM 653 N N . TYR A 1 83 ? 5.599 4.189 17.486 1.00 92.69 83 TYR A N 1
ATOM 654 C CA . TYR A 1 83 ? 6.751 3.655 16.770 1.00 92.69 83 TYR A CA 1
ATOM 655 C C . TYR A 1 83 ? 6.450 3.458 15.287 1.00 92.69 83 TYR A C 1
ATOM 657 O O . TYR A 1 83 ? 7.207 3.929 14.435 1.00 92.69 83 TYR A O 1
ATOM 665 N N . ALA A 1 84 ? 5.313 2.839 14.972 1.00 93.88 84 ALA A N 1
ATOM 666 C CA . ALA A 1 84 ? 4.863 2.662 13.601 1.00 93.88 84 ALA A CA 1
ATOM 667 C C . ALA A 1 84 ? 4.718 4.004 12.878 1.00 93.88 84 ALA A C 1
ATOM 669 O O . ALA A 1 84 ? 5.128 4.118 11.727 1.00 93.88 84 ALA A O 1
ATOM 670 N N . ALA A 1 85 ? 4.240 5.052 13.560 1.00 93.00 85 ALA A N 1
ATOM 671 C CA . ALA A 1 85 ? 4.098 6.363 12.946 1.00 93.00 85 ALA A CA 1
ATOM 672 C C . ALA A 1 85 ? 5.429 6.934 12.427 1.00 93.00 85 ALA A C 1
ATOM 674 O O . ALA A 1 85 ? 5.478 7.494 11.329 1.00 93.00 85 ALA A O 1
ATOM 675 N N . GLN A 1 86 ? 6.511 6.751 13.189 1.00 92.12 86 GLN A N 1
ATOM 676 C CA . GLN A 1 86 ? 7.862 7.142 12.779 1.00 92.12 86 GLN A CA 1
ATOM 677 C C . GLN A 1 86 ? 8.438 6.188 11.728 1.00 92.12 86 GLN A C 1
ATOM 679 O O . GLN A 1 86 ? 9.017 6.639 10.741 1.00 92.12 86 GLN A O 1
ATOM 684 N N . SER A 1 87 ? 8.257 4.880 11.922 1.00 93.31 87 SER A N 1
ATOM 685 C CA . SER A 1 87 ? 8.760 3.842 11.019 1.00 93.31 87 SER A CA 1
ATOM 686 C C . SER A 1 87 ? 8.164 3.973 9.616 1.00 93.31 87 SER A C 1
ATOM 688 O O . SER A 1 87 ? 8.898 3.997 8.630 1.00 93.31 87 SER A O 1
ATOM 690 N N . TYR A 1 88 ? 6.846 4.162 9.513 1.00 95.69 88 TYR A N 1
ATOM 691 C CA . TYR A 1 88 ? 6.161 4.329 8.233 1.00 95.69 88 TYR A CA 1
ATOM 692 C C . TYR A 1 88 ? 6.581 5.617 7.529 1.00 95.69 88 TYR A C 1
ATOM 694 O O . TYR A 1 88 ? 6.855 5.592 6.332 1.00 95.69 88 TYR A O 1
ATOM 702 N N . ALA A 1 89 ? 6.687 6.733 8.260 1.00 94.00 89 ALA A N 1
ATOM 703 C CA . ALA A 1 89 ? 7.156 7.994 7.690 1.00 94.00 89 ALA A CA 1
ATOM 704 C C . ALA A 1 89 ? 8.590 7.871 7.152 1.00 94.00 89 ALA A C 1
ATOM 706 O O . ALA A 1 89 ? 8.877 8.327 6.045 1.00 94.00 89 ALA A O 1
ATOM 707 N N . LYS A 1 90 ? 9.474 7.205 7.905 1.00 94.25 90 LYS A N 1
ATOM 708 C CA . LYS A 1 90 ? 10.847 6.926 7.482 1.00 94.25 90 LYS A CA 1
ATOM 709 C C . LYS A 1 90 ? 10.877 6.065 6.218 1.00 94.25 90 LYS A C 1
ATOM 711 O O . LYS A 1 90 ? 11.481 6.476 5.235 1.00 94.25 90 LYS A O 1
ATOM 716 N N . ALA A 1 91 ? 10.185 4.924 6.214 1.00 95.94 91 ALA A N 1
ATOM 717 C CA . ALA A 1 91 ? 10.134 4.026 5.060 1.00 95.94 91 ALA A CA 1
ATOM 718 C C . ALA A 1 91 ? 9.526 4.705 3.819 1.00 95.94 91 ALA A C 1
ATOM 720 O O . ALA A 1 91 ? 9.973 4.483 2.694 1.00 95.94 91 ALA A O 1
ATOM 721 N N . TRP A 1 92 ? 8.531 5.576 4.008 1.00 96.50 92 TRP A N 1
ATOM 722 C CA . TRP A 1 92 ? 7.971 6.370 2.920 1.00 96.50 92 TRP A CA 1
ATOM 723 C C . TRP A 1 92 ? 9.028 7.281 2.293 1.00 96.50 92 TRP A C 1
ATOM 725 O O . TRP A 1 92 ? 9.265 7.180 1.094 1.00 96.50 92 TRP A O 1
ATOM 735 N N . ILE A 1 93 ? 9.697 8.107 3.104 1.00 95.75 93 ILE A N 1
ATOM 736 C CA . ILE A 1 93 ? 10.705 9.079 2.650 1.00 95.75 93 ILE A CA 1
ATOM 737 C C . ILE A 1 93 ? 11.928 8.388 2.037 1.00 95.75 93 ILE A C 1
ATOM 739 O O . ILE A 1 93 ? 12.450 8.836 1.016 1.00 95.75 93 ILE A O 1
ATOM 743 N N . GLU A 1 94 ? 12.409 7.321 2.673 1.00 95.56 94 GLU A N 1
ATOM 744 C CA . GLU A 1 94 ? 13.661 6.668 2.297 1.00 95.56 94 GLU A CA 1
ATOM 745 C C . GLU A 1 94 ? 13.497 5.678 1.143 1.00 95.56 94 GLU A C 1
ATOM 747 O O . GLU A 1 94 ? 14.460 5.472 0.407 1.00 95.56 94 GLU A O 1
ATOM 752 N N . ASP A 1 95 ? 12.321 5.072 0.952 1.00 94.69 95 ASP A N 1
ATOM 753 C CA . ASP A 1 95 ? 12.117 4.004 -0.033 1.00 94.69 95 ASP A CA 1
ATOM 754 C C . ASP A 1 95 ? 10.921 4.235 -0.953 1.00 94.69 95 ASP A C 1
ATOM 756 O O . ASP A 1 95 ? 11.088 4.288 -2.173 1.00 94.69 95 ASP A O 1
ATOM 760 N N . PHE A 1 96 ? 9.711 4.332 -0.398 1.00 96.25 96 PHE A N 1
ATOM 761 C CA . PHE A 1 96 ? 8.493 4.207 -1.203 1.00 96.25 96 PHE A CA 1
ATOM 762 C C . PHE A 1 96 ? 8.157 5.455 -2.028 1.00 96.25 96 PHE A C 1
ATOM 764 O O . PHE A 1 96 ? 7.525 5.331 -3.077 1.00 96.25 96 PHE A O 1
ATOM 771 N N . SER A 1 97 ? 8.601 6.642 -1.606 1.00 95.81 97 SER A N 1
ATOM 772 C CA . SER A 1 97 ? 8.302 7.905 -2.287 1.00 95.81 97 SER A CA 1
ATOM 773 C C . SER A 1 97 ? 9.357 8.340 -3.303 1.00 95.81 97 SER A C 1
ATOM 775 O O . SER A 1 97 ? 9.188 9.391 -3.924 1.00 95.81 97 SER A O 1
ATOM 777 N N . ILE A 1 98 ? 10.456 7.594 -3.460 1.00 95.31 98 ILE A N 1
ATOM 778 C CA . ILE A 1 98 ? 11.581 8.005 -4.307 1.00 95.31 98 ILE A CA 1
ATOM 779 C C . ILE A 1 98 ? 11.882 7.016 -5.432 1.00 95.31 98 ILE A C 1
ATOM 781 O O . ILE A 1 98 ? 11.666 5.810 -5.337 1.00 95.31 98 ILE A O 1
ATOM 785 N N . GLU A 1 99 ? 12.402 7.557 -6.530 1.00 96.56 99 GLU A N 1
ATOM 786 C CA . GLU A 1 99 ? 12.928 6.788 -7.651 1.00 96.56 99 GLU A CA 1
ATOM 787 C C . GLU A 1 99 ? 14.442 6.612 -7.472 1.00 96.56 99 GLU A C 1
ATOM 789 O O . GLU A 1 99 ? 15.174 7.596 -7.371 1.00 96.56 99 GLU A O 1
ATOM 794 N N . LYS A 1 100 ? 14.913 5.362 -7.419 1.00 95.06 100 LYS A N 1
ATOM 795 C CA . LYS A 1 100 ? 16.312 5.011 -7.125 1.00 95.06 100 LYS A CA 1
ATOM 796 C C . LYS A 1 100 ? 16.984 4.369 -8.326 1.00 95.06 100 LYS A C 1
ATOM 798 O O . LYS A 1 100 ? 16.440 3.412 -8.868 1.00 95.06 100 LYS A O 1
ATOM 803 N N . ASP A 1 101 ? 18.188 4.808 -8.688 1.00 94.75 101 ASP A N 1
ATOM 804 C CA . ASP A 1 101 ? 19.072 3.994 -9.531 1.00 94.75 101 ASP A CA 1
ATOM 805 C C . ASP A 1 101 ? 19.721 2.904 -8.669 1.00 94.75 101 ASP A C 1
ATOM 807 O O . ASP A 1 101 ? 20.573 3.176 -7.825 1.00 94.75 101 ASP A O 1
ATOM 811 N N . ILE A 1 102 ? 19.278 1.662 -8.855 1.00 88.12 102 ILE A N 1
ATOM 812 C CA . ILE A 1 102 ? 19.688 0.521 -8.022 1.00 88.12 102 ILE A CA 1
ATOM 813 C C . ILE A 1 102 ? 20.930 -0.211 -8.558 1.00 88.12 102 ILE A C 1
ATOM 815 O O . ILE A 1 102 ? 21.401 -1.169 -7.930 1.00 88.12 102 ILE A O 1
ATOM 819 N N . SER A 1 103 ? 21.454 0.213 -9.715 1.00 88.88 103 SER A N 1
ATOM 820 C CA . SER A 1 103 ? 22.597 -0.426 -10.384 1.00 88.88 103 SER A CA 1
ATOM 821 C C . SER A 1 103 ? 23.775 0.502 -10.660 1.00 88.88 103 SER A C 1
ATOM 823 O O . SER A 1 103 ? 24.890 -0.005 -10.751 1.00 88.88 103 SER A O 1
ATOM 825 N N . LEU A 1 104 ? 23.554 1.818 -10.754 1.00 91.12 104 LEU A N 1
ATOM 826 C CA . LEU A 1 104 ? 24.594 2.850 -10.864 1.00 91.12 104 LEU A CA 1
ATOM 827 C C . LEU A 1 104 ? 25.577 2.591 -12.020 1.00 91.12 104 LEU A C 1
ATOM 829 O O . LEU A 1 104 ? 26.798 2.629 -11.855 1.00 91.12 104 LEU A O 1
ATOM 833 N N . ILE A 1 105 ? 25.040 2.287 -13.205 1.00 93.00 105 ILE A N 1
ATOM 834 C CA . ILE A 1 105 ? 25.832 1.972 -14.400 1.00 93.00 105 ILE A CA 1
ATOM 835 C C . ILE A 1 105 ? 25.985 3.228 -15.253 1.00 93.00 105 ILE A C 1
ATOM 837 O O . ILE A 1 105 ? 25.006 3.855 -15.636 1.00 93.00 105 ILE A O 1
ATOM 841 N N . ILE A 1 106 ? 27.225 3.546 -15.622 1.00 90.69 106 ILE A N 1
ATOM 842 C CA . ILE A 1 106 ? 27.582 4.803 -16.302 1.00 90.69 106 ILE A CA 1
ATOM 843 C C . ILE A 1 106 ? 26.851 4.982 -17.643 1.00 90.69 106 ILE A C 1
ATOM 845 O O . ILE A 1 106 ? 26.454 6.088 -17.992 1.00 90.69 106 ILE A O 1
ATOM 849 N N . VAL A 1 107 ? 26.673 3.899 -18.403 1.00 94.75 107 VAL A N 1
ATOM 850 C CA . VAL A 1 107 ? 26.112 3.945 -19.766 1.00 94.75 107 VAL A CA 1
ATOM 851 C C . VAL A 1 107 ? 24.597 3.749 -19.821 1.00 94.75 107 VAL A C 1
ATOM 853 O O . VAL A 1 107 ? 24.007 3.865 -20.891 1.00 94.75 107 VAL A O 1
ATOM 856 N N . GLU A 1 108 ? 23.957 3.426 -18.694 1.00 95.38 108 GLU A N 1
ATOM 857 C CA . GLU A 1 108 ? 22.524 3.157 -18.654 1.00 95.38 108 GLU A CA 1
ATOM 858 C C . GLU A 1 108 ? 21.922 3.430 -17.275 1.00 95.38 108 GLU A C 1
ATOM 860 O O . GLU A 1 108 ? 22.177 2.705 -16.309 1.00 95.38 108 GLU A O 1
ATOM 865 N N . LEU A 1 109 ? 21.034 4.423 -17.228 1.00 95.12 109 LEU A N 1
ATOM 866 C CA . LEU A 1 109 ? 20.253 4.747 -16.042 1.00 95.12 109 LEU A CA 1
ATOM 867 C C . LEU A 1 109 ? 19.166 3.689 -15.808 1.00 95.12 109 LEU A C 1
ATOM 869 O O . LEU A 1 109 ? 18.255 3.530 -16.622 1.00 95.12 109 LEU A O 1
ATOM 873 N N . ASN A 1 110 ? 19.248 2.998 -14.671 1.00 96.25 110 ASN A N 1
ATOM 874 C CA . ASN A 1 110 ? 18.363 1.893 -14.311 1.00 96.25 110 ASN A CA 1
ATOM 875 C C . ASN A 1 110 ? 17.602 2.192 -13.024 1.00 96.25 110 ASN A C 1
ATOM 877 O O . ASN A 1 110 ? 18.025 1.822 -11.927 1.00 96.25 110 ASN A O 1
ATOM 881 N N . THR A 1 111 ? 16.463 2.865 -13.161 1.00 96.25 111 THR A N 1
ATOM 882 C CA . THR A 1 111 ? 15.683 3.287 -12.003 1.00 96.25 111 THR A CA 1
ATOM 883 C C . THR A 1 111 ? 14.599 2.295 -11.594 1.00 96.25 111 THR A C 1
ATOM 885 O O . THR A 1 111 ? 13.955 1.638 -12.413 1.00 96.25 111 THR A O 1
ATOM 888 N N . PHE A 1 112 ? 14.368 2.225 -10.287 1.00 97.25 112 PHE A N 1
ATOM 889 C CA . PHE A 1 112 ? 13.285 1.504 -9.640 1.00 97.25 112 PHE A CA 1
ATOM 890 C C . PHE A 1 112 ? 12.452 2.490 -8.820 1.00 97.25 112 PHE A C 1
ATOM 892 O O . PHE A 1 112 ? 13.001 3.331 -8.108 1.00 97.25 112 PHE A O 1
ATOM 899 N N . ARG A 1 113 ? 11.125 2.399 -8.923 1.00 96.25 113 ARG A N 1
ATOM 900 C CA . ARG A 1 113 ? 10.187 3.256 -8.190 1.00 96.25 113 ARG A CA 1
ATOM 901 C C . ARG A 1 113 ? 8.907 2.505 -7.861 1.00 96.25 113 ARG A C 1
ATOM 903 O O . ARG A 1 113 ? 8.509 1.610 -8.609 1.00 96.25 113 ARG A O 1
ATOM 910 N N . TYR A 1 114 ? 8.245 2.929 -6.794 1.00 96.44 114 TYR A N 1
ATOM 911 C CA . TYR A 1 114 ? 6.905 2.479 -6.437 1.00 96.44 114 TYR A CA 1
ATOM 912 C C . TYR A 1 114 ? 5.877 3.454 -7.012 1.00 96.44 114 TYR A C 1
ATOM 914 O O . TYR A 1 114 ? 6.102 4.663 -7.042 1.00 96.44 114 TYR A O 1
ATOM 922 N N . LEU A 1 115 ? 4.763 2.926 -7.512 1.00 94.94 115 LEU A N 1
ATOM 923 C CA . LEU A 1 115 ? 3.649 3.727 -8.012 1.00 94.94 115 LEU A CA 1
ATOM 924 C C . LEU A 1 115 ? 2.393 3.384 -7.208 1.00 94.94 115 LEU A C 1
ATOM 926 O O . LEU A 1 115 ? 2.194 2.210 -6.889 1.00 94.94 115 LEU A O 1
ATOM 930 N N . PRO A 1 116 ? 1.547 4.378 -6.893 1.00 94.19 116 PRO A N 1
ATOM 931 C CA . PRO A 1 116 ? 0.296 4.135 -6.191 1.00 94.19 116 PRO A CA 1
ATOM 932 C C . PRO A 1 116 ? -0.626 3.250 -7.034 1.00 94.19 116 PRO A C 1
ATOM 934 O O . PRO A 1 116 ? -0.655 3.337 -8.267 1.00 94.19 116 PRO A O 1
ATOM 937 N N . LEU A 1 117 ? -1.419 2.420 -6.359 1.00 93.62 117 LEU A N 1
ATOM 938 C CA . LEU A 1 117 ? -2.525 1.730 -7.011 1.00 93.62 117 LEU A CA 1
ATOM 939 C C . LEU A 1 117 ? -3.602 2.757 -7.389 1.00 93.62 117 LEU A C 1
ATOM 941 O O . LEU A 1 117 ? -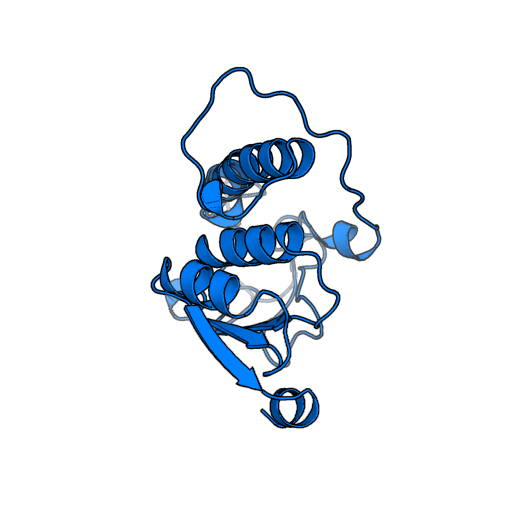3.724 3.818 -6.775 1.00 93.62 117 LEU A O 1
ATOM 945 N N . LYS A 1 118 ? -4.420 2.445 -8.401 1.00 93.19 118 LYS A N 1
ATOM 946 C CA . LYS A 1 118 ? -5.559 3.311 -8.762 1.00 93.19 118 LYS A CA 1
ATOM 947 C C . LYS A 1 118 ? -6.573 3.393 -7.622 1.00 93.19 118 LYS A C 1
ATOM 949 O O . LYS A 1 118 ? -7.088 4.467 -7.317 1.00 93.19 118 LYS A O 1
ATOM 954 N N . SER A 1 119 ? -6.840 2.245 -7.015 1.00 95.44 119 SER A N 1
ATOM 955 C CA . SER A 1 119 ? -7.710 2.079 -5.862 1.00 95.44 119 SER A CA 1
ATOM 956 C C . SER A 1 119 ? -7.358 0.786 -5.133 1.00 95.44 119 SER A C 1
ATOM 958 O O . SER A 1 119 ? -6.820 -0.141 -5.740 1.00 95.44 119 SER A O 1
ATOM 960 N N . MET A 1 120 ? -7.675 0.729 -3.846 1.00 95.38 120 MET A N 1
ATOM 961 C CA . MET A 1 120 ? -7.547 -0.454 -3.002 1.00 95.38 120 MET A CA 1
ATOM 962 C C . MET A 1 120 ? -8.735 -0.504 -2.043 1.00 95.38 120 MET A C 1
ATOM 964 O O . MET A 1 120 ? -9.206 0.537 -1.589 1.00 95.38 120 MET A O 1
ATOM 968 N N . ALA A 1 121 ? -9.207 -1.705 -1.728 1.00 95.94 121 ALA A N 1
ATOM 969 C CA . ALA A 1 121 ? -10.172 -1.912 -0.662 1.00 95.94 121 ALA A CA 1
ATOM 970 C C . ALA A 1 121 ? -9.502 -2.643 0.506 1.00 95.94 121 ALA A C 1
ATOM 972 O O . ALA A 1 121 ? -8.699 -3.547 0.289 1.00 95.94 121 ALA A O 1
ATOM 973 N N . ILE A 1 122 ? -9.828 -2.232 1.727 1.00 96.19 122 ILE A N 1
ATOM 974 C CA . ILE A 1 122 ? -9.390 -2.851 2.978 1.00 96.19 122 ILE A CA 1
ATOM 975 C C . ILE A 1 122 ? -10.656 -3.349 3.659 1.00 96.19 122 ILE A C 1
ATOM 977 O O . ILE A 1 122 ? -11.500 -2.537 4.037 1.00 96.19 122 ILE A O 1
ATOM 981 N N . ARG A 1 123 ? -10.818 -4.667 3.761 1.00 96.88 123 ARG A N 1
ATOM 982 C CA . ARG A 1 123 ? -11.945 -5.276 4.466 1.00 96.88 123 ARG A CA 1
ATOM 983 C C . ARG A 1 123 ? -11.545 -5.525 5.912 1.00 96.88 123 ARG A C 1
ATOM 985 O O . ARG A 1 123 ? -10.569 -6.226 6.137 1.00 96.88 123 ARG A O 1
ATOM 992 N N . LEU A 1 124 ? -12.311 -4.958 6.835 1.00 97.25 124 LEU A N 1
ATOM 993 C CA . LEU A 1 124 ? -12.185 -5.189 8.267 1.00 97.25 124 LEU A CA 1
ATOM 994 C C . LEU A 1 12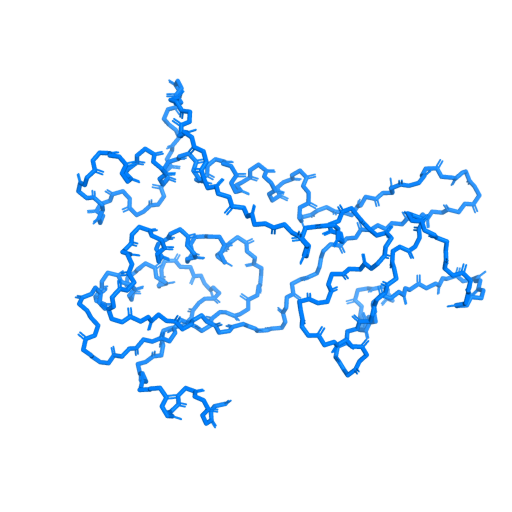4 ? -13.233 -6.209 8.716 1.00 97.25 124 LEU A C 1
ATOM 996 O O . LEU A 1 124 ? -14.390 -6.158 8.274 1.00 97.25 124 LEU A O 1
ATOM 1000 N N . LEU A 1 125 ? -12.808 -7.127 9.571 1.00 96.06 125 LEU A N 1
ATOM 1001 C CA . LEU A 1 125 ? -13.625 -8.140 10.223 1.00 96.06 125 LEU A CA 1
ATOM 1002 C C . LEU A 1 125 ? -13.998 -7.692 11.638 1.00 96.06 125 LEU A C 1
ATOM 1004 O O . LEU A 1 125 ? -13.304 -6.891 12.253 1.00 96.06 125 LEU A O 1
ATOM 1008 N N . ASP A 1 126 ? -15.109 -8.207 12.162 1.00 95.12 126 ASP A N 1
ATOM 1009 C CA . ASP A 1 126 ? -15.655 -7.768 13.456 1.00 95.12 126 ASP A CA 1
ATOM 1010 C C . ASP A 1 126 ? -14.736 -8.108 14.648 1.00 95.12 126 ASP A C 1
ATOM 1012 O O . ASP A 1 126 ? -14.877 -7.514 15.718 1.00 95.12 126 ASP A O 1
ATOM 1016 N N . ASP A 1 127 ? -13.811 -9.054 14.468 1.00 96.19 127 ASP A N 1
ATOM 1017 C CA . ASP A 1 127 ? -12.804 -9.486 15.437 1.00 96.19 127 ASP A CA 1
ATOM 1018 C C . ASP A 1 127 ? -11.405 -8.891 15.192 1.00 96.19 127 ASP A C 1
ATOM 1020 O O . ASP A 1 127 ? -10.485 -9.171 15.970 1.00 96.19 127 ASP A O 1
ATOM 1024 N N . ASP A 1 128 ? -11.236 -8.038 14.173 1.00 96.19 128 ASP A N 1
ATOM 1025 C CA . ASP A 1 128 ? -9.968 -7.355 13.929 1.00 96.19 128 ASP A CA 1
ATOM 1026 C C . ASP A 1 128 ? -9.594 -6.455 15.110 1.00 96.19 128 ASP A C 1
ATOM 1028 O O . ASP A 1 128 ? -10.394 -5.704 15.676 1.00 96.19 128 ASP A O 1
ATOM 1032 N N . ASN A 1 129 ? -8.314 -6.482 15.473 1.00 96.06 129 ASN A N 1
ATOM 1033 C CA . ASN A 1 129 ? -7.806 -5.628 16.529 1.00 96.06 129 ASN A CA 1
ATOM 1034 C C . ASN A 1 129 ? -7.847 -4.149 16.097 1.00 96.06 129 ASN A C 1
ATOM 1036 O O . ASN A 1 129 ? -7.359 -3.767 15.029 1.00 96.06 129 ASN A O 1
ATOM 1040 N N . LEU A 1 130 ? -8.365 -3.285 16.973 1.00 97.00 130 LEU A N 1
ATOM 1041 C CA . LEU A 1 130 ? -8.466 -1.850 16.708 1.00 97.00 130 LEU A CA 1
ATOM 1042 C C . LEU A 1 130 ? -7.108 -1.186 16.415 1.00 97.00 130 LEU A C 1
ATOM 1044 O O . LEU A 1 130 ? -7.022 -0.311 15.554 1.00 97.00 130 LEU A O 1
ATOM 1048 N N . CYS A 1 131 ? -6.038 -1.575 17.113 1.00 96.50 131 CYS A N 1
ATOM 1049 C CA . CYS A 1 131 ? -4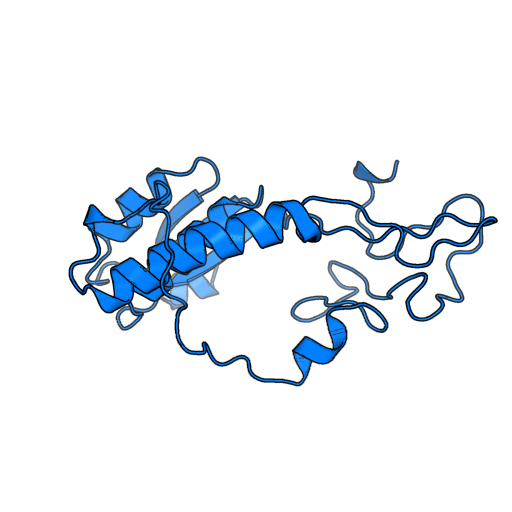.699 -1.037 16.869 1.00 96.50 131 CYS A CA 1
ATOM 1050 C C . CYS A 1 131 ? -4.197 -1.431 15.474 1.00 96.50 131 CYS A C 1
ATOM 1052 O O . CYS A 1 131 ? -3.743 -0.554 14.741 1.00 96.50 131 CYS A O 1
ATOM 1054 N N . ASP A 1 132 ? -4.362 -2.695 15.070 1.00 96.56 132 ASP A N 1
ATOM 1055 C CA . ASP A 1 132 ? -3.997 -3.176 13.726 1.00 96.56 132 ASP A CA 1
ATOM 1056 C C . ASP A 1 132 ? -4.791 -2.461 12.632 1.00 96.56 132 ASP A C 1
ATOM 1058 O O . ASP A 1 132 ? -4.235 -2.031 11.617 1.00 96.56 132 ASP A O 1
ATOM 1062 N N . THR A 1 133 ? -6.080 -2.236 12.875 1.00 97.69 133 THR A N 1
ATOM 1063 C CA . THR A 1 133 ? -6.953 -1.471 11.982 1.00 97.69 133 THR A CA 1
ATOM 1064 C C . THR A 1 133 ? -6.453 -0.037 11.804 1.00 97.69 133 THR A C 1
ATOM 1066 O O . THR A 1 133 ? -6.303 0.450 10.682 1.00 97.69 133 THR A O 1
ATOM 1069 N N . LEU A 1 134 ? -6.155 0.655 12.905 1.00 97.75 134 LEU A N 1
ATOM 1070 C CA . LEU A 1 134 ? -5.680 2.039 12.876 1.00 97.75 134 LEU A CA 1
ATOM 1071 C C . LEU A 1 134 ? -4.287 2.159 12.244 1.00 97.75 134 LEU A C 1
ATOM 1073 O O . LEU A 1 134 ? -4.043 3.099 11.488 1.00 97.75 134 LEU A O 1
ATOM 1077 N N . LEU A 1 135 ? -3.391 1.204 12.499 1.00 97.06 135 LEU A N 1
ATOM 1078 C CA . LEU A 1 135 ? -2.092 1.103 11.831 1.00 97.06 135 LEU A CA 1
ATOM 1079 C C . LEU A 1 135 ? -2.256 0.931 10.319 1.00 97.06 135 LEU A C 1
ATOM 1081 O O . LEU A 1 135 ? -1.625 1.651 9.546 1.00 97.06 135 LEU A O 1
ATOM 1085 N N . THR A 1 136 ? -3.158 0.043 9.903 1.00 97.12 136 THR A N 1
ATOM 1086 C CA . THR A 1 136 ? -3.473 -0.220 8.494 1.00 97.12 136 THR A CA 1
ATOM 1087 C C . THR A 1 136 ? -4.030 1.023 7.794 1.00 97.12 136 THR A C 1
ATOM 1089 O O . THR A 1 136 ? -3.547 1.407 6.726 1.00 97.12 136 THR A O 1
ATOM 1092 N N . ILE A 1 137 ? -4.990 1.713 8.422 1.00 97.25 137 ILE A N 1
ATOM 1093 C CA . ILE A 1 137 ? -5.529 2.994 7.940 1.00 97.25 137 ILE A CA 1
ATOM 1094 C C . ILE A 1 137 ? -4.404 4.029 7.829 1.00 97.25 137 ILE A C 1
ATOM 1096 O O . ILE A 1 137 ? -4.278 4.711 6.812 1.00 97.25 137 ILE A O 1
ATOM 1100 N N . TYR A 1 138 ? -3.537 4.134 8.836 1.00 97.00 138 TYR A N 1
ATOM 1101 C CA . TYR A 1 138 ? -2.451 5.106 8.797 1.00 97.00 138 TYR A CA 1
ATOM 1102 C C . TYR A 1 138 ? -1.440 4.812 7.680 1.00 97.00 138 TYR A C 1
ATOM 1104 O O . TYR A 1 138 ? -1.116 5.714 6.908 1.00 97.00 138 TYR A O 1
ATOM 1112 N N . ALA A 1 139 ? -0.995 3.564 7.522 1.00 96.31 139 ALA A N 1
ATOM 1113 C CA . ALA A 1 139 ? -0.109 3.164 6.428 1.00 96.31 139 ALA A CA 1
ATOM 1114 C C . ALA A 1 139 ? -0.715 3.486 5.053 1.00 96.31 139 ALA A C 1
ATOM 1116 O O . ALA A 1 139 ? -0.056 4.088 4.203 1.00 96.31 139 ALA A O 1
ATOM 1117 N N . ALA A 1 140 ? -1.990 3.148 4.842 1.00 96.31 140 ALA A N 1
ATOM 1118 C CA . ALA A 1 140 ? -2.673 3.408 3.579 1.00 96.31 140 ALA A CA 1
ATOM 1119 C C . ALA A 1 140 ? -2.849 4.918 3.298 1.00 96.31 140 ALA A C 1
ATOM 1121 O O . ALA A 1 140 ? -2.811 5.334 2.133 1.00 96.31 140 ALA A O 1
ATOM 1122 N N . SER A 1 141 ? -2.965 5.744 4.347 1.00 95.00 141 SER A N 1
ATOM 1123 C CA . SER A 1 141 ? -3.081 7.209 4.251 1.00 95.00 141 SER A CA 1
ATOM 1124 C C . SER A 1 141 ? -1.828 7.900 3.710 1.00 95.00 141 SER A C 1
ATOM 1126 O O . SER A 1 141 ? -1.930 8.968 3.113 1.00 95.00 141 SER A O 1
ATOM 1128 N N . LEU A 1 142 ? -0.649 7.286 3.876 1.00 94.31 142 LEU A N 1
ATOM 1129 C CA . LEU A 1 142 ? 0.612 7.832 3.361 1.00 94.31 142 LEU A CA 1
ATOM 1130 C C . LEU A 1 142 ? 0.701 7.735 1.835 1.00 94.31 142 LEU A C 1
ATOM 1132 O O . LEU A 1 142 ? 1.481 8.448 1.207 1.00 94.31 142 LEU A O 1
ATOM 1136 N N . THR A 1 143 ? -0.101 6.858 1.231 1.00 94.19 143 THR A N 1
ATOM 1137 C CA . THR A 1 143 ? -0.151 6.675 -0.219 1.00 94.19 143 THR A CA 1
ATOM 1138 C C . THR A 1 143 ? -1.137 7.647 -0.870 1.00 94.19 143 THR A C 1
ATOM 1140 O O . THR A 1 143 ? -2.057 8.149 -0.235 1.00 94.19 143 THR A O 1
ATOM 1143 N N . THR A 1 144 ? -1.021 7.858 -2.182 1.00 93.00 144 THR A N 1
ATOM 1144 C CA . THR A 1 144 ? -2.034 8.597 -2.965 1.00 93.00 144 THR A CA 1
ATOM 1145 C C . THR A 1 144 ? -3.136 7.692 -3.532 1.00 93.00 144 THR A C 1
ATOM 1147 O O . THR A 1 144 ? -3.961 8.136 -4.333 1.00 93.00 144 THR A O 1
ATOM 1150 N N . THR A 1 145 ? -3.159 6.418 -3.130 1.00 96.75 145 THR A N 1
ATOM 1151 C CA . THR A 1 145 ? -4.162 5.433 -3.551 1.00 96.75 145 THR A CA 1
ATOM 1152 C C . THR A 1 145 ? -5.531 5.821 -2.997 1.00 96.75 145 THR A C 1
ATOM 1154 O O . THR A 1 145 ? -5.632 6.226 -1.841 1.00 96.75 145 THR A O 1
ATOM 1157 N N . LYS A 1 146 ? -6.597 5.661 -3.791 1.00 97.50 146 LYS A N 1
ATOM 1158 C CA . LYS A 1 146 ? -7.979 5.770 -3.295 1.00 97.50 146 LYS A CA 1
ATOM 1159 C C . LYS A 1 146 ? -8.338 4.521 -2.492 1.00 97.50 146 LYS A C 1
ATOM 1161 O O . LYS A 1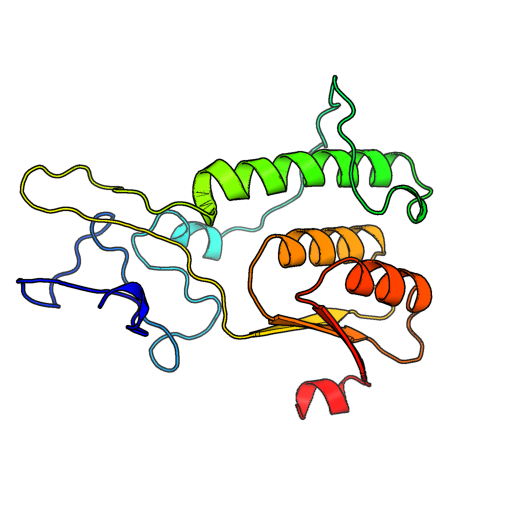 146 ? -8.313 3.425 -3.050 1.00 97.50 146 LYS A O 1
ATOM 1166 N N . ILE A 1 147 ? -8.665 4.679 -1.217 1.00 97.88 147 ILE A N 1
ATOM 1167 C CA . ILE A 1 147 ? -8.883 3.566 -0.291 1.00 97.88 147 ILE A CA 1
ATOM 1168 C C . ILE A 1 147 ? -10.348 3.472 0.104 1.00 97.88 147 ILE A C 1
ATOM 1170 O O . ILE A 1 147 ? -10.888 4.421 0.662 1.00 97.88 147 ILE A O 1
ATOM 1174 N N . THR A 1 148 ? -10.957 2.306 -0.091 1.00 97.38 148 THR A N 1
ATOM 1175 C CA . THR A 1 148 ? -12.249 1.973 0.515 1.00 97.38 148 THR A CA 1
ATOM 1176 C C . THR A 1 148 ? -12.041 1.080 1.727 1.00 97.38 148 THR A C 1
ATOM 1178 O O . THR A 1 148 ? -11.607 -0.058 1.588 1.00 97.38 148 THR A O 1
ATOM 1181 N N . VAL A 1 149 ? -12.369 1.578 2.915 1.00 97.81 149 VAL A N 1
ATOM 1182 C CA . VAL A 1 149 ? -12.406 0.784 4.147 1.00 97.81 149 VAL A CA 1
ATOM 1183 C C . VAL A 1 149 ? -13.803 0.182 4.269 1.00 97.81 149 VAL A C 1
ATOM 1185 O O . VAL A 1 149 ? -14.776 0.899 4.497 1.00 97.81 149 VAL A O 1
ATOM 1188 N N . SER A 1 150 ? -13.916 -1.123 4.050 1.00 97.44 150 SER A N 1
ATOM 1189 C CA . SER A 1 150 ? -15.169 -1.871 4.131 1.00 97.44 150 SER A CA 1
ATOM 1190 C C . SER A 1 150 ? -15.282 -2.554 5.488 1.00 97.44 150 SER A C 1
ATOM 1192 O O . SER A 1 150 ? -14.330 -3.190 5.927 1.00 97.44 150 SER A O 1
ATOM 1194 N N . LEU A 1 151 ? -16.436 -2.446 6.141 1.00 97.62 151 LEU A N 1
ATOM 1195 C CA . LEU A 1 151 ? -16.719 -3.108 7.419 1.00 97.62 151 LEU A CA 1
ATOM 1196 C C . LEU A 1 151 ? -18.212 -3.432 7.550 1.00 97.62 151 LEU A C 1
ATOM 1198 O O . LEU A 1 151 ? -19.039 -2.868 6.830 1.00 97.62 151 LEU A O 1
ATOM 1202 N N . SER A 1 152 ? -18.563 -4.349 8.450 1.00 96.69 152 SER A N 1
ATOM 1203 C CA . SER A 1 152 ? -19.958 -4.733 8.697 1.00 96.69 152 SER A CA 1
ATOM 1204 C C . SER A 1 152 ? -20.732 -3.640 9.453 1.00 96.69 152 SER A C 1
ATOM 1206 O O . SER A 1 152 ? -20.158 -2.793 10.133 1.00 96.69 152 SER A O 1
ATOM 1208 N N . ALA A 1 153 ? -22.066 -3.662 9.399 1.00 95.62 153 ALA A N 1
ATOM 1209 C CA . ALA A 1 153 ? -22.872 -2.755 10.224 1.00 95.62 153 ALA A CA 1
ATOM 1210 C C . ALA A 1 153 ? -22.773 -3.059 11.735 1.00 95.62 153 ALA A C 1
ATOM 1212 O O . ALA A 1 153 ? -23.085 -2.187 12.547 1.00 95.62 153 ALA A O 1
ATOM 1213 N N . SER A 1 154 ? -22.356 -4.277 12.100 1.00 95.06 154 SER A N 1
ATOM 1214 C CA . SER A 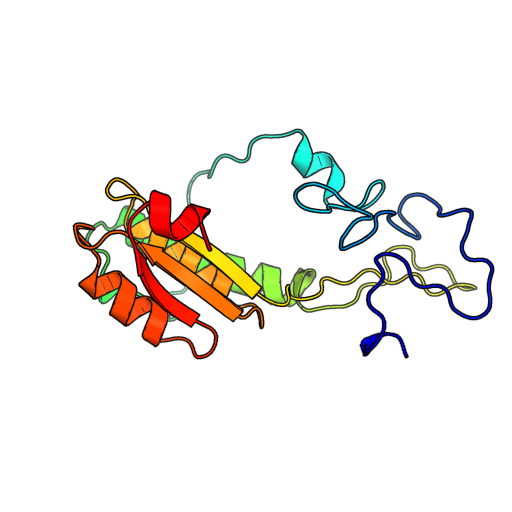1 154 ? -22.196 -4.757 13.477 1.00 95.06 154 SER A CA 1
ATOM 1215 C C . SER A 1 154 ? -20.810 -4.503 14.066 1.00 95.06 154 SER A C 1
ATOM 1217 O O . SER A 1 154 ? -20.624 -4.752 15.255 1.00 95.06 154 SER A O 1
ATOM 1219 N N . HIS A 1 155 ? -19.856 -3.998 13.278 1.00 96.88 155 HIS A N 1
ATOM 1220 C CA . HIS A 1 155 ? -18.473 -3.854 13.715 1.00 96.88 155 HIS A CA 1
ATOM 1221 C C . HIS A 1 155 ? -18.370 -2.982 14.986 1.00 96.88 155 HIS A C 1
ATOM 1223 O O . HIS A 1 155 ? -18.810 -1.823 14.970 1.00 96.88 155 HIS A O 1
ATOM 1229 N N . PRO A 1 156 ? -17.738 -3.478 16.069 1.00 96.44 156 PRO A N 1
ATOM 1230 C CA . PRO A 1 156 ? -17.749 -2.824 17.382 1.00 96.44 156 PRO A CA 1
ATOM 1231 C C . PRO A 1 156 ? -17.150 -1.412 17.351 1.00 96.44 156 PRO A C 1
ATOM 1233 O O . PRO A 1 156 ? -17.715 -0.476 17.916 1.00 96.44 156 PRO A O 1
ATOM 1236 N N . ASP A 1 157 ? -16.053 -1.232 16.612 1.00 96.94 157 ASP A N 1
ATOM 1237 C CA . ASP A 1 157 ? -15.343 0.048 16.511 1.00 96.94 157 ASP A CA 1
ATOM 1238 C C . ASP A 1 157 ? -15.757 0.929 15.316 1.00 96.94 157 ASP A C 1
ATOM 1240 O O . ASP A 1 157 ? -15.034 1.858 14.948 1.00 96.94 157 ASP A O 1
ATOM 1244 N N . MET A 1 158 ? -16.922 0.689 14.693 1.00 97.06 158 MET A N 1
ATOM 1245 C CA . MET A 1 158 ? -17.346 1.407 13.476 1.00 97.06 158 MET A CA 1
ATOM 1246 C C . MET A 1 158 ? -17.247 2.937 13.608 1.00 97.06 158 MET A C 1
ATOM 1248 O O . MET A 1 158 ? -16.831 3.613 12.665 1.00 97.06 158 MET A O 1
ATOM 1252 N N . GLY A 1 159 ? -17.649 3.498 14.753 1.00 97.31 159 GLY A N 1
ATOM 1253 C CA . GLY A 1 159 ? -17.594 4.945 14.986 1.00 97.31 159 GLY A CA 1
ATOM 1254 C C . GLY A 1 159 ? -16.165 5.491 14.923 1.00 97.31 159 GLY A C 1
ATOM 1255 O O . GLY A 1 159 ? -15.910 6.473 14.226 1.00 97.31 159 GLY A O 1
ATOM 1256 N N . ILE A 1 160 ? -15.231 4.799 15.581 1.00 97.69 160 ILE A N 1
ATOM 1257 C CA . ILE A 1 160 ? -13.806 5.148 15.600 1.00 97.69 160 ILE A CA 1
ATOM 1258 C C . ILE A 1 160 ? -13.213 5.021 14.198 1.00 97.69 160 ILE A C 1
ATOM 1260 O O . ILE A 1 160 ? -12.526 5.932 13.743 1.00 97.69 160 ILE A O 1
ATOM 1264 N N . ILE A 1 161 ? -13.507 3.927 13.491 1.00 97.81 161 ILE A N 1
ATOM 1265 C CA . ILE A 1 161 ? -12.986 3.674 12.142 1.00 97.81 161 ILE A CA 1
ATOM 1266 C C . ILE A 1 161 ? -13.466 4.742 11.156 1.00 97.81 161 ILE A C 1
ATOM 1268 O O . ILE A 1 161 ? -12.670 5.252 10.367 1.00 97.81 161 ILE A O 1
ATOM 1272 N N . LYS A 1 162 ? -14.745 5.137 11.227 1.00 97.56 162 LYS A N 1
ATOM 1273 C CA . LYS A 1 162 ? -15.293 6.224 10.403 1.00 97.56 162 LYS A CA 1
ATOM 1274 C C . LYS A 1 162 ? -14.582 7.545 10.654 1.00 97.56 162 LYS A C 1
ATOM 1276 O O . LYS A 1 162 ? -14.197 8.208 9.695 1.00 97.56 162 LYS A O 1
ATOM 1281 N N . GLU A 1 163 ? -14.382 7.911 11.916 1.00 97.06 163 GLU A N 1
ATOM 1282 C CA . GLU A 1 163 ? -13.676 9.144 12.267 1.00 97.06 163 GLU A CA 1
ATOM 1283 C C . GLU A 1 163 ? -12.197 9.091 11.848 1.00 97.06 163 GLU A C 1
ATOM 1285 O O . GLU A 1 163 ? -11.663 10.061 11.311 1.00 97.06 163 GLU A O 1
ATOM 1290 N N . ALA A 1 164 ? -11.538 7.946 12.045 1.00 96.56 164 ALA A N 1
ATOM 1291 C CA . ALA A 1 164 ? -10.145 7.732 11.680 1.00 96.56 164 ALA A CA 1
ATOM 1292 C C . ALA A 1 164 ? -9.917 7.815 10.165 1.00 96.56 164 ALA A C 1
ATOM 1294 O O . ALA A 1 164 ? -9.002 8.508 9.729 1.00 96.56 164 ALA A O 1
ATOM 1295 N N . ALA A 1 165 ? -10.758 7.159 9.361 1.00 96.19 165 ALA A N 1
ATOM 1296 C CA . ALA A 1 165 ? -10.674 7.217 7.905 1.00 96.19 165 ALA A CA 1
ATOM 1297 C C . ALA A 1 165 ? -11.009 8.619 7.368 1.00 96.19 165 ALA A C 1
ATOM 1299 O O . ALA A 1 165 ? -10.319 9.115 6.482 1.00 96.19 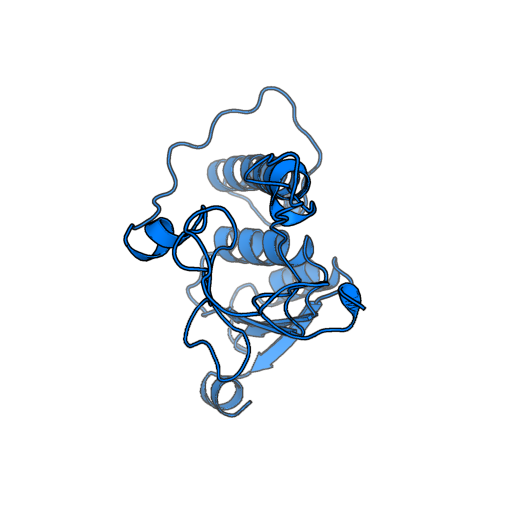165 ALA A O 1
ATOM 1300 N N . ALA A 1 166 ? -12.012 9.295 7.943 1.00 94.69 166 ALA A N 1
ATOM 1301 C CA . ALA A 1 166 ? -12.400 10.651 7.548 1.00 94.69 166 ALA A CA 1
ATOM 1302 C C . ALA A 1 166 ? -11.311 11.707 7.813 1.00 94.69 166 ALA A C 1
ATOM 1304 O O . ALA A 1 166 ? -11.352 12.788 7.225 1.00 94.69 166 ALA A O 1
ATOM 1305 N N . ALA A 1 167 ? -10.323 11.404 8.663 1.00 93.81 167 ALA A N 1
ATOM 1306 C CA . ALA A 1 167 ? -9.174 12.276 8.886 1.00 93.81 167 ALA A CA 1
ATOM 1307 C C . ALA A 1 167 ? -8.254 12.398 7.652 1.00 93.81 167 ALA A C 1
ATOM 1309 O O . ALA A 1 167 ? -7.413 13.297 7.618 1.00 93.81 167 ALA A O 1
ATOM 1310 N N . PHE A 1 168 ? -8.411 11.534 6.638 1.00 93.88 168 PHE A N 1
ATOM 1311 C CA . PHE A 1 168 ? -7.572 11.510 5.439 1.00 93.88 168 PHE A CA 1
ATOM 1312 C C . PHE A 1 168 ? -8.396 11.677 4.160 1.00 93.88 168 PHE A C 1
ATOM 1314 O O . PHE A 1 168 ? -9.443 11.064 3.974 1.00 93.88 168 PHE A O 1
ATOM 1321 N N . GLY A 1 169 ? -7.894 12.494 3.230 1.00 92.94 169 GLY A N 1
ATOM 1322 C CA . GLY A 1 169 ? -8.621 12.853 2.006 1.00 92.94 169 GLY A CA 1
ATOM 1323 C C . GLY A 1 169 ? -8.686 11.759 0.933 1.00 92.94 169 GLY A C 1
ATOM 1324 O O . GLY A 1 169 ? -9.403 11.919 -0.051 1.00 92.94 169 GLY A O 1
ATOM 1325 N N . ASN A 1 170 ? -7.936 10.665 1.084 1.00 95.19 170 ASN A N 1
ATOM 1326 C CA . ASN A 1 170 ? -7.883 9.568 0.116 1.00 95.19 170 ASN A CA 1
ATOM 1327 C C . ASN A 1 170 ? -8.734 8.351 0.513 1.00 95.19 170 ASN A C 1
ATOM 1329 O O . ASN A 1 170 ? -8.629 7.318 -0.150 1.00 95.19 170 ASN A O 1
ATOM 1333 N N . MET A 1 171 ? -9.562 8.455 1.560 1.00 96.88 171 MET A N 1
ATOM 1334 C CA . MET A 1 171 ? -10.313 7.324 2.105 1.00 96.88 171 MET A CA 1
ATOM 1335 C C . MET A 1 171 ? -11.826 7.524 2.091 1.00 96.88 171 MET A C 1
ATOM 1337 O O . MET A 1 171 ? -12.333 8.608 2.372 1.00 96.88 171 MET A O 1
ATOM 1341 N N . ASN A 1 172 ? -12.555 6.441 1.831 1.00 96.81 172 ASN A N 1
ATOM 1342 C CA . ASN A 1 172 ? -13.994 6.341 2.040 1.00 96.81 172 ASN A CA 1
ATOM 1343 C C . ASN A 1 172 ? -14.330 5.091 2.860 1.00 96.81 172 ASN A C 1
ATOM 1345 O O . ASN A 1 172 ? -13.702 4.049 2.698 1.00 96.81 172 ASN A O 1
ATOM 1349 N N . VAL A 1 173 ? -15.348 5.181 3.716 1.00 97.56 173 VAL A N 1
ATOM 1350 C CA . VAL A 1 173 ? -15.851 4.027 4.473 1.00 97.56 173 VAL A CA 1
ATOM 1351 C C . VAL A 1 173 ? -17.106 3.484 3.807 1.00 97.56 173 VAL A C 1
ATOM 1353 O O . VAL A 1 173 ? -18.020 4.251 3.504 1.00 97.56 173 VAL A O 1
ATOM 1356 N N . SER A 1 174 ? -17.159 2.170 3.609 1.00 97.19 174 SER A N 1
ATOM 1357 C CA . SER A 1 174 ? -18.325 1.456 3.096 1.00 97.19 174 SER A CA 1
ATOM 1358 C C . SER A 1 174 ? -18.834 0.470 4.143 1.00 97.19 174 SER A C 1
ATOM 1360 O O . SER A 1 174 ? -18.069 -0.344 4.654 1.00 97.19 174 SER A O 1
ATOM 1362 N N . VAL A 1 175 ? -20.121 0.550 4.478 1.00 97.06 175 VAL A N 1
ATOM 1363 C CA . VAL A 1 175 ? -20.758 -0.404 5.396 1.00 97.06 175 VAL A CA 1
ATOM 1364 C C . VAL A 1 175 ? -21.424 -1.480 4.557 1.00 97.06 175 VAL A C 1
ATOM 1366 O O . VAL A 1 175 ? -22.400 -1.198 3.864 1.00 97.06 175 VAL A O 1
ATOM 1369 N N . GLN A 1 176 ? -20.857 -2.681 4.582 1.00 95.62 176 GLN A N 1
ATOM 1370 C CA . GLN A 1 176 ? -21.237 -3.794 3.717 1.00 95.62 176 GLN A CA 1
ATOM 1371 C C . GLN A 1 176 ? -21.074 -5.121 4.459 1.00 95.62 176 GLN A C 1
ATOM 1373 O O . GLN A 1 176 ? -20.154 -5.283 5.265 1.00 95.62 176 GLN A O 1
ATOM 1378 N N . ASP A 1 177 ? -21.926 -6.097 4.171 1.00 92.94 177 ASP A N 1
ATOM 1379 C CA . ASP A 1 177 ? -21.643 -7.488 4.530 1.00 92.94 177 ASP A CA 1
ATOM 1380 C C . ASP A 1 177 ? -20.597 -8.111 3.579 1.00 92.94 177 ASP A C 1
ATOM 1382 O O . ASP A 1 177 ? -20.151 -7.489 2.612 1.00 92.94 177 ASP A O 1
ATOM 1386 N N . GLU A 1 178 ? -20.153 -9.330 3.882 1.00 90.00 178 GLU A N 1
ATOM 1387 C CA . GLU A 1 178 ? -19.139 -10.020 3.077 1.00 90.00 178 GLU A CA 1
ATOM 1388 C C . GLU A 1 178 ? -19.624 -10.306 1.650 1.00 90.00 178 GLU A C 1
ATOM 1390 O O . GLU A 1 178 ? -18.871 -10.129 0.694 1.00 90.00 178 GLU A O 1
ATOM 1395 N N . SER A 1 179 ? -20.897 -10.671 1.480 1.00 92.12 179 SER A N 1
ATOM 1396 C CA . SER A 1 179 ? -21.463 -10.951 0.159 1.00 92.12 179 SER A CA 1
ATOM 1397 C C . SER A 1 179 ? -21.498 -9.697 -0.718 1.00 92.12 179 SER A C 1
ATOM 1399 O O . SER A 1 179 ? -21.134 -9.749 -1.890 1.00 92.12 179 SER A O 1
ATOM 1401 N N . GLN A 1 180 ? -21.849 -8.551 -0.132 1.00 93.50 180 GLN A N 1
ATOM 1402 C CA . GLN A 1 180 ? -21.848 -7.245 -0.784 1.00 93.50 180 GLN A CA 1
ATOM 1403 C C . GLN A 1 180 ? -20.433 -6.779 -1.127 1.00 93.50 180 GLN A C 1
ATOM 1405 O O . GLN A 1 180 ? -20.239 -6.154 -2.166 1.00 93.50 180 GLN A O 1
ATOM 1410 N N . PHE A 1 181 ? -19.454 -7.079 -0.271 1.00 92.44 181 PHE A N 1
ATOM 1411 C CA . PHE A 1 181 ? -18.053 -6.757 -0.524 1.00 92.44 181 PHE A CA 1
ATOM 1412 C C . PHE A 1 181 ? -17.477 -7.581 -1.683 1.00 92.44 181 PHE A C 1
ATOM 1414 O O . PHE A 1 181 ? -16.835 -7.023 -2.566 1.00 92.44 181 PHE A O 1
ATOM 1421 N N . VAL A 1 182 ? -17.734 -8.893 -1.704 1.00 90.56 182 VAL A N 1
ATOM 1422 C CA . VAL A 1 182 ? -17.239 -9.807 -2.750 1.00 90.56 182 VAL A CA 1
ATOM 1423 C C . VAL A 1 182 ? -17.946 -9.588 -4.091 1.00 90.56 182 VAL A C 1
ATOM 1425 O O . VAL A 1 182 ? -17.347 -9.805 -5.141 1.00 90.56 182 VAL A O 1
ATOM 1428 N N . ALA A 1 183 ? -19.208 -9.156 -4.074 1.00 87.62 183 ALA A N 1
ATOM 1429 C CA . ALA A 1 183 ? -19.961 -8.828 -5.285 1.00 87.62 183 ALA A CA 1
ATOM 1430 C C . ALA A 1 183 ? -19.536 -7.497 -5.946 1.00 87.62 183 ALA A C 1
ATOM 1432 O O . ALA A 1 183 ? -20.035 -7.190 -7.032 1.00 87.62 183 ALA A O 1
ATOM 1433 N N . GLY A 1 184 ? -18.680 -6.711 -5.277 1.00 61.53 184 GLY A N 1
ATOM 1434 C CA . GLY A 1 184 ? -18.228 -5.374 -5.680 1.00 61.53 184 GLY A CA 1
ATOM 1435 C C . GLY A 1 184 ? -17.095 -5.343 -6.698 1.00 61.53 184 GLY A C 1
ATOM 1436 O O . GLY A 1 184 ? -16.189 -6.201 -6.636 1.00 61.53 184 GLY A O 1
#

Sequence (184 aa):
WKDRMEAGNLYLNRSITGAIVRRQPFGGMKRSAFGAGIKAGGPNYVSCFVEFNEGETPKLSNVTAYPFKKYITKEQDRVRLQYAAQSYAKAWIEDFSIEKDISLIIVELNTFRYLPLKSMAIRLLDDDNLCDTLLTIYAASLTTTKITVSLSASHPDMGIIKEAAAAFGNMNVSVQDESQFVAG

Organism: NCBI:txid433724

pLDDT: mean 93.64, std 5.46, range [61.53, 97.88]